Protein AF-0000000070113056 (afdb_homodimer)

Organism: Actinoplanes teichomyceticus (NCBI:txid1867)

Sequence (274 aa):
MTGFTTKIAVLLRDELLVWQRLNVTAFLVSGLATVEPETLGQTYVDGGDVEYLPMFRQPVLVFAGGKELMREAHTRGLARGVRMSIFTADLFATGHDAANRAAVRSVPTAELNLVGLAVYGPRNAVDKVVKGASMHGMTGFTTKIAVLLRDELLVWQRLNVTAFLVSGLATVEPETLGQTYVDGGDVEYLPMFRQPVLVFAGGKELMREAHTRGLARGVRMSIFTADLFATGHDAANRAAVRSVPTAELNLVGLAVYGPRNAVDKVVKGASMHG

pLDDT: mean 96.47, std 6.65, range [42.69, 98.94]

Solvent-accessible surface area (backbone atoms only — not comparable to full-atom values): 14135 Å² total; per-residue (Å²): 125,76,96,60,70,54,37,38,40,35,40,32,36,65,81,58,50,70,41,53,48,45,47,52,45,40,37,39,41,24,30,47,33,68,77,40,55,84,45,42,46,65,64,32,38,31,45,66,68,50,76,34,49,28,28,50,34,58,69,68,44,52,28,28,30,50,67,68,52,46,53,50,25,50,53,44,29,62,76,68,67,46,54,38,20,72,38,44,62,70,45,78,80,42,78,42,44,69,54,37,37,48,58,42,32,71,32,44,62,92,64,59,56,58,40,31,38,22,40,43,36,48,39,70,59,46,51,59,24,53,58,91,47,41,71,49,106,126,75,94,59,69,54,38,39,40,37,40,31,35,65,82,56,52,69,40,52,49,44,48,52,45,39,38,38,42,23,30,48,32,67,77,39,56,84,45,40,46,64,64,32,38,30,44,64,67,52,77,34,48,28,28,50,33,60,69,70,45,51,28,28,31,50,69,69,51,46,52,49,25,50,53,43,30,61,75,68,67,46,52,40,21,74,40,44,61,70,45,77,80,42,79,41,44,70,55,37,39,48,57,43,31,73,32,42,63,93,63,59,56,57,41,31,38,20,40,43,37,48,40,70,60,46,50,60,22,53,57,90,47,41,72,51,105

Foldseek 3Di:
DPPDQKAKEKEFEPPDDPVRVVVQVCVWCVCVCVVVVLQWDDWDADPVRDTHDIDGPDDYFYWYDHQVLQLQLLVLCVVVVWDKDFDAPCVVVDDDPVVRVVVVVVADPNGGRTRMMMTMDGPVSNCVSNPPTGGDD/DPPDQKAKEKEFEPPDDPVRVVVQVCVFCVCVCVVVVLQWDDWDADPVGDTHDIDGPDDYFYWYDHQVLQLQLLVLCVVVVWDKDFDAPCVVVDDDPVVRVVVVVVADPNGGRTRMMMTMDGPVSNCVSNPPTGGDD

Secondary structure (DSSP, 8-state):
--S-SEEEEEEEETT--HHHHHHHHHHHHTTHHHH-GGGB-PPEE-TT--EE---BSSPEEEEEE-HHHHHHHHHHHHHHT-EEEEEEGGGGG--SHHHHHHHHHTS-GGG--EEEEEEEEEHHHHHHHTTTPEE--/--S-SEEEEEEEETT--HHHHHHHHHHHHTTHHHH-GGGB-PPEE-TT--EE---BSS-EEEEEE-HHHHHHHHHHHHHHT-EEEEEEGGGGG--SHHHHHHHHHTS-GGG--EEEEEEEEEHHHHHHHTTTPEE--

InterPro domains:
  IPR018988 Protein of unknown function DUF2000 [PF09391] (6-136)
  IPR023476 Peptidyl-tRNA hydrolase II domain superfamily [G3DSA:3.40.1490.10] (3-137)
  IPR023476 Peptidyl-tRNA hydrolase II domain superfamily [SSF102462] (4-136)

Structure (mmCIF, N/CA/C/O backbone):
data_AF-0000000070113056-model_v1
#
loop_
_entity.id
_entity.type
_entity.pdbx_description
1 polymer 'DUF2000 family protein'
#
loop_
_atom_site.group_PDB
_atom_site.id
_atom_site.type_symbol
_atom_site.label_atom_id
_atom_site.label_alt_id
_atom_site.label_comp_id
_atom_site.label_asym_id
_atom_site.label_entity_id
_atom_site.label_seq_id
_atom_site.pdbx_PDB_ins_code
_atom_site.Cartn_x
_atom_site.Cartn_y
_atom_site.Cartn_z
_atom_site.occupancy
_atom_site.B_iso_or_equiv
_atom_site.auth_seq_id
_atom_site.auth_comp_id
_atom_site.auth_asym_id
_atom_site.auth_atom_id
_atom_site.pdbx_PDB_model_num
ATOM 1 N N . MET A 1 1 ? 6.57 -8.195 21.375 1 42.69 1 MET A N 1
ATOM 2 C CA . MET A 1 1 ? 5.609 -9.078 20.719 1 42.69 1 MET A CA 1
ATOM 3 C C . MET A 1 1 ? 4.406 -8.297 20.219 1 42.69 1 MET A C 1
ATOM 5 O O . MET A 1 1 ? 3.867 -7.445 20.922 1 42.69 1 MET A O 1
ATOM 9 N N . THR A 1 2 ? 4.164 -8.188 19 1 62.53 2 THR A N 1
ATOM 10 C CA . THR A 1 2 ? 2.975 -7.422 18.641 1 62.53 2 THR A CA 1
ATOM 11 C C . THR A 1 2 ? 1.726 -8.031 19.266 1 62.53 2 THR A C 1
ATOM 13 O O . THR A 1 2 ? 1.727 -9.203 19.656 1 62.53 2 THR A O 1
ATOM 16 N N . GLY A 1 3 ? 0.987 -7.285 19.953 1 81.31 3 GLY A N 1
ATOM 17 C CA . GLY A 1 3 ? -0.264 -7.699 20.562 1 81.31 3 GLY A CA 1
ATOM 18 C C . GLY A 1 3 ? -1.204 -8.391 19.594 1 81.31 3 GLY A C 1
ATOM 19 O O . GLY A 1 3 ? -2.301 -8.805 19.969 1 81.31 3 GLY A O 1
ATOM 20 N N . PHE A 1 4 ? -0.712 -8.703 18.266 1 90.81 4 PHE A N 1
ATOM 21 C CA . PHE A 1 4 ? -1.63 -9.273 17.281 1 90.81 4 PHE A CA 1
ATOM 22 C C . PHE A 1 4 ? -1.37 -10.766 17.094 1 90.81 4 PHE A C 1
ATOM 24 O O . PHE A 1 4 ? -0.22 -11.203 17.125 1 90.81 4 PHE A O 1
ATOM 31 N N . THR A 1 5 ? -2.393 -11.547 16.781 1 95.75 5 THR A N 1
ATOM 32 C CA . THR A 1 5 ? -2.289 -12.969 16.469 1 95.75 5 THR A CA 1
ATOM 33 C C . THR A 1 5 ? -2.23 -13.188 14.969 1 95.75 5 THR A C 1
ATOM 35 O O . THR A 1 5 ? -2.061 -14.32 14.508 1 95.75 5 THR A O 1
ATOM 38 N N . THR A 1 6 ? -2.416 -12.148 14.219 1 96.88 6 THR A N 1
ATOM 39 C CA . THR A 1 6 ? -2.334 -12.172 12.758 1 96.88 6 THR A CA 1
ATOM 40 C C . THR A 1 6 ? -1.155 -11.328 12.273 1 96.88 6 THR A C 1
ATOM 42 O O . THR A 1 6 ? -0.535 -10.609 13.055 1 96.88 6 THR A O 1
ATOM 45 N N . LYS A 1 7 ? -0.867 -11.578 11.016 1 97.06 7 LYS A N 1
ATOM 46 C CA . LYS A 1 7 ? 0.286 -10.914 10.414 1 97.06 7 LYS A CA 1
ATOM 47 C C . LYS A 1 7 ? 0.011 -10.539 8.961 1 97.06 7 LYS A C 1
ATOM 49 O O . LYS A 1 7 ? -0.648 -11.289 8.234 1 97.06 7 LYS A O 1
ATOM 54 N N . ILE A 1 8 ? 0.477 -9.336 8.602 1 98.25 8 ILE A N 1
ATOM 55 C CA . ILE A 1 8 ? 0.534 -8.922 7.203 1 98.25 8 ILE A CA 1
ATOM 56 C C . ILE A 1 8 ? 1.979 -8.969 6.711 1 98.25 8 ILE A C 1
ATOM 58 O O . ILE A 1 8 ? 2.859 -8.32 7.285 1 98.25 8 ILE A O 1
ATOM 62 N N . ALA A 1 9 ? 2.236 -9.695 5.629 1 98.75 9 ALA A N 1
ATOM 63 C CA . ALA A 1 9 ? 3.568 -9.766 5.035 1 98.75 9 ALA A CA 1
ATOM 64 C C . ALA A 1 9 ? 3.518 -9.484 3.537 1 98.75 9 ALA A C 1
ATOM 66 O O . ALA A 1 9 ? 2.605 -9.938 2.844 1 98.75 9 ALA A O 1
ATOM 67 N N . VAL A 1 10 ? 4.414 -8.734 3.092 1 98.88 10 VAL A N 1
ATOM 68 C CA . VAL A 1 10 ? 4.664 -8.461 1.679 1 98.88 10 VAL A CA 1
ATOM 69 C C . VAL A 1 10 ? 6.016 -9.047 1.271 1 98.88 10 VAL A C 1
ATOM 71 O O . VAL A 1 10 ? 7.023 -8.828 1.948 1 98.88 10 VAL A O 1
ATOM 74 N N . LEU A 1 11 ? 6.039 -9.812 0.257 1 98.88 11 LEU A N 1
ATOM 75 C CA . LEU A 1 11 ? 7.258 -10.391 -0.301 1 98.88 11 LEU A CA 1
ATOM 76 C C . LEU A 1 11 ? 7.512 -9.867 -1.711 1 98.88 11 LEU A C 1
ATOM 78 O O . LEU A 1 11 ? 6.664 -10.016 -2.594 1 98.88 11 LEU A O 1
ATOM 82 N N . LEU A 1 12 ? 8.695 -9.281 -1.907 1 98.88 12 LEU A N 1
ATOM 83 C CA . LEU A 1 12 ? 9.078 -8.68 -3.184 1 98.88 12 LEU A CA 1
ATOM 84 C C . LEU A 1 12 ? 10.289 -9.391 -3.773 1 98.88 12 LEU A C 1
ATOM 86 O O . LEU A 1 12 ? 11.219 -9.75 -3.049 1 98.88 12 LEU A O 1
ATOM 90 N N . ARG A 1 13 ? 10.258 -9.523 -5.066 1 98.5 13 ARG A N 1
ATOM 91 C CA . ARG A 1 13 ? 11.422 -10.055 -5.766 1 98.5 13 ARG A CA 1
ATOM 92 C C . ARG A 1 13 ? 12.633 -9.148 -5.578 1 98.5 13 ARG A C 1
ATOM 94 O O . ARG A 1 13 ? 12.508 -7.922 -5.641 1 98.5 13 ARG A O 1
ATOM 101 N N . ASP A 1 14 ? 13.766 -9.695 -5.398 1 97.06 14 ASP A N 1
ATOM 102 C CA . ASP A 1 14 ? 14.922 -8.922 -4.969 1 97.06 14 ASP A CA 1
ATOM 103 C C . ASP A 1 14 ? 15.523 -8.141 -6.133 1 97.06 14 ASP A C 1
ATOM 105 O O . ASP A 1 14 ? 16.344 -7.234 -5.926 1 97.06 14 ASP A O 1
ATOM 109 N N . GLU A 1 15 ? 15.055 -8.367 -7.316 1 96.5 15 GLU A N 1
ATOM 110 C CA . GLU A 1 15 ? 15.656 -7.703 -8.469 1 96.5 15 GLU A CA 1
ATOM 111 C C . GLU A 1 15 ? 14.875 -6.449 -8.852 1 96.5 15 GLU A C 1
ATOM 113 O O . GLU A 1 15 ? 15.281 -5.703 -9.742 1 96.5 15 GLU A O 1
ATOM 118 N N . LEU A 1 16 ? 13.812 -6.234 -8.219 1 97.5 16 LEU A N 1
ATOM 119 C CA . LEU A 1 16 ? 12.969 -5.09 -8.57 1 97.5 16 LEU A CA 1
ATOM 120 C C . LEU A 1 16 ? 13.695 -3.779 -8.281 1 97.5 16 LEU A C 1
ATOM 122 O O . LEU A 1 16 ? 14.391 -3.656 -7.27 1 97.5 16 LEU A O 1
ATOM 126 N N . LEU A 1 17 ? 13.531 -2.816 -9.172 1 96.69 17 LEU A N 1
ATOM 127 C CA . LEU A 1 17 ? 13.961 -1.447 -8.914 1 96.69 17 LEU A CA 1
ATOM 128 C C . LEU A 1 17 ? 13.133 -0.824 -7.789 1 96.69 17 LEU A C 1
ATOM 130 O O . LEU A 1 17 ? 12.031 -1.289 -7.488 1 96.69 17 LEU A O 1
ATOM 134 N N . VAL A 1 18 ? 13.633 0.204 -7.145 1 96.19 18 VAL A N 1
ATOM 135 C CA . VAL A 1 18 ? 12.984 0.832 -5.996 1 96.19 18 VAL A CA 1
ATOM 136 C C . VAL A 1 18 ? 11.578 1.287 -6.383 1 96.19 18 VAL A C 1
ATOM 138 O O . VAL A 1 18 ? 10.617 1.037 -5.652 1 96.19 18 VAL A O 1
ATOM 141 N N . TRP A 1 19 ? 11.422 1.956 -7.539 1 96.44 19 TRP A N 1
ATOM 142 C CA . TRP A 1 19 ? 10.102 2.43 -7.953 1 96.44 19 TRP A CA 1
ATOM 143 C C . TRP A 1 19 ? 9.148 1.262 -8.164 1 96.44 19 TRP A C 1
ATOM 145 O O . TRP A 1 19 ? 7.953 1.363 -7.867 1 96.44 19 TRP A O 1
ATOM 155 N N . GLN A 1 20 ? 9.602 0.185 -8.703 1 97.44 20 GLN A N 1
ATOM 156 C CA . GLN A 1 20 ? 8.781 -1.006 -8.891 1 97.44 20 GLN A CA 1
ATOM 157 C C . GLN A 1 20 ? 8.32 -1.577 -7.559 1 97.44 20 GLN A C 1
ATOM 159 O O . GLN A 1 20 ? 7.16 -1.98 -7.414 1 97.44 20 GLN A O 1
ATOM 164 N N . ARG A 1 21 ? 9.242 -1.632 -6.582 1 98.31 21 ARG A N 1
ATOM 165 C CA . ARG A 1 21 ? 8.906 -2.127 -5.25 1 98.31 21 ARG A CA 1
ATOM 166 C C . ARG A 1 21 ? 7.777 -1.311 -4.633 1 98.31 21 ARG A C 1
ATOM 168 O O . ARG A 1 21 ? 6.848 -1.872 -4.047 1 98.31 21 ARG A O 1
ATOM 175 N N . LEU A 1 22 ? 7.883 -0.029 -4.777 1 98.44 22 LEU A N 1
ATOM 176 C CA . LEU A 1 22 ? 6.859 0.855 -4.23 1 98.44 22 LEU A CA 1
ATOM 177 C C . LEU A 1 22 ? 5.516 0.615 -4.91 1 98.44 22 LEU A C 1
ATOM 179 O O . LEU A 1 22 ? 4.492 0.481 -4.238 1 98.44 22 LEU A O 1
ATOM 183 N N . ASN A 1 23 ? 5.508 0.546 -6.188 1 97.69 23 ASN A N 1
ATOM 184 C CA . ASN A 1 23 ? 4.297 0.279 -6.957 1 97.69 23 ASN A CA 1
ATOM 185 C C . ASN A 1 23 ? 3.68 -1.065 -6.582 1 97.69 23 ASN A C 1
ATOM 187 O O . ASN A 1 23 ? 2.498 -1.136 -6.238 1 97.69 23 ASN A O 1
ATOM 191 N N . VAL A 1 24 ? 4.48 -2.078 -6.641 1 98.56 24 VAL A N 1
ATOM 192 C CA . VAL A 1 24 ? 4.012 -3.43 -6.348 1 98.56 24 VAL A CA 1
ATOM 193 C C . VAL A 1 24 ? 3.461 -3.488 -4.922 1 98.56 24 VAL A C 1
ATOM 195 O O . VAL A 1 24 ? 2.41 -4.086 -4.684 1 98.56 24 VAL A O 1
ATOM 198 N N . THR A 1 25 ? 4.129 -2.881 -3.963 1 98.81 25 THR A N 1
ATOM 199 C CA . THR A 1 25 ? 3.66 -2.84 -2.58 1 98.81 25 THR A CA 1
ATOM 200 C C . THR A 1 25 ? 2.277 -2.201 -2.496 1 98.81 25 THR A C 1
ATOM 202 O O . THR A 1 25 ? 1.37 -2.756 -1.871 1 98.81 25 THR A O 1
ATOM 205 N N . ALA A 1 26 ? 2.105 -1.086 -3.152 1 98.81 26 ALA A N 1
ATOM 206 C CA . ALA A 1 26 ? 0.823 -0.386 -3.125 1 98.81 26 ALA A CA 1
ATOM 207 C C . ALA A 1 26 ? -0.3 -1.277 -3.646 1 98.81 26 ALA A C 1
ATOM 209 O O . ALA A 1 26 ? -1.361 -1.376 -3.025 1 98.81 26 ALA A O 1
ATOM 210 N N . PHE A 1 27 ? -0.087 -1.909 -4.746 1 98.75 27 PHE A N 1
ATOM 211 C CA . PHE A 1 27 ? -1.104 -2.766 -5.344 1 98.75 27 PHE A CA 1
ATOM 212 C C . PHE A 1 27 ? -1.39 -3.969 -4.453 1 98.75 27 PHE A C 1
ATOM 214 O O . PHE A 1 27 ? -2.551 -4.301 -4.203 1 98.75 27 PHE A O 1
ATOM 221 N N . LEU A 1 28 ? -0.369 -4.582 -3.939 1 98.94 28 LEU A N 1
ATOM 222 C CA . LEU A 1 28 ? -0.518 -5.824 -3.189 1 98.94 28 LEU A CA 1
ATOM 223 C C . LEU A 1 28 ? -1.394 -5.613 -1.959 1 98.94 28 LEU A C 1
ATOM 225 O O . LEU A 1 28 ? -2.184 -6.488 -1.597 1 98.94 28 LEU A O 1
ATOM 229 N N . VAL A 1 29 ? -1.32 -4.461 -1.337 1 98.88 29 VAL A N 1
ATOM 230 C CA . VAL A 1 29 ? -2.012 -4.32 -0.06 1 98.88 29 VAL A CA 1
ATOM 231 C C . VAL A 1 29 ? -3.354 -3.623 -0.272 1 98.88 29 VAL A C 1
ATOM 233 O O . VAL A 1 29 ? -4.152 -3.506 0.658 1 98.88 29 VAL A O 1
ATOM 236 N N . SER A 1 30 ? -3.678 -3.223 -1.449 1 98.81 30 SER A N 1
ATOM 237 C CA . SER A 1 30 ? -4.758 -2.279 -1.721 1 98.81 30 SER A CA 1
ATOM 238 C C . SER A 1 30 ? -6.117 -2.891 -1.41 1 98.81 30 SER A C 1
ATOM 240 O O . SER A 1 30 ? -7.055 -2.18 -1.043 1 98.81 30 SER A O 1
ATOM 242 N N . GLY A 1 31 ? -6.23 -4.156 -1.551 1 98.44 31 GLY A N 1
ATOM 243 C CA . GLY A 1 31 ? -7.535 -4.773 -1.376 1 98.44 31 GLY A CA 1
ATOM 244 C C . GLY A 1 31 ? -7.699 -5.453 -0.03 1 98.44 31 GLY A C 1
ATOM 245 O O . GLY A 1 31 ? -8.797 -5.902 0.316 1 98.44 31 GLY A O 1
ATOM 246 N N . LEU A 1 32 ? -6.652 -5.527 0.772 1 98.62 32 LEU A N 1
ATOM 247 C CA . LEU A 1 32 ? -6.625 -6.355 1.974 1 98.62 32 LEU A CA 1
ATOM 248 C C . LEU A 1 32 ? -7.703 -5.914 2.959 1 98.62 32 LEU A C 1
ATOM 250 O O . LEU A 1 32 ? -8.469 -6.742 3.457 1 98.62 32 LEU A O 1
ATOM 254 N N . ALA A 1 33 ? -7.867 -4.648 3.193 1 98.31 33 ALA A N 1
ATOM 255 C CA . ALA A 1 33 ? -8.773 -4.145 4.223 1 98.31 33 ALA A CA 1
ATOM 256 C C . ALA A 1 33 ? -10.227 -4.293 3.793 1 98.31 33 ALA A C 1
ATOM 258 O O . ALA A 1 33 ? -11.141 -4.258 4.629 1 98.31 33 ALA A O 1
ATOM 259 N N . THR A 1 34 ? -10.461 -4.387 2.455 1 97.81 34 THR A N 1
ATOM 260 C CA . THR A 1 34 ? -11.82 -4.594 1.977 1 97.81 34 THR A CA 1
ATOM 261 C C . THR A 1 34 ? -12.273 -6.027 2.238 1 97.81 34 THR A C 1
ATOM 263 O O . THR A 1 34 ? -13.461 -6.273 2.471 1 97.81 34 THR A O 1
ATOM 266 N N . VAL A 1 35 ? -11.359 -6.93 2.273 1 96.5 35 VAL A N 1
ATOM 267 C CA . VAL A 1 35 ? -11.664 -8.344 2.439 1 96.5 35 VAL A CA 1
ATOM 268 C C . VAL A 1 35 ? -11.508 -8.742 3.906 1 96.5 35 VAL A C 1
ATOM 270 O O . VAL A 1 35 ? -12.227 -9.609 4.402 1 96.5 35 VAL A O 1
ATOM 273 N N . GLU A 1 36 ? -10.555 -8.109 4.57 1 97.25 36 GLU A N 1
ATOM 274 C CA . GLU A 1 36 ? -10.266 -8.312 5.984 1 97.25 36 GLU A CA 1
ATOM 275 C C . GLU A 1 36 ? -10.383 -7.012 6.77 1 97.25 36 GLU A C 1
ATOM 277 O O . GLU A 1 36 ? -9.375 -6.441 7.195 1 97.25 36 GLU A O 1
ATOM 282 N N . PRO A 1 37 ? -11.617 -6.648 7.066 1 97.06 37 PRO A N 1
ATOM 283 C CA . PRO A 1 37 ? -11.844 -5.328 7.664 1 97.06 37 PRO A CA 1
ATOM 284 C C . PRO A 1 37 ? -11.125 -5.16 9 1 97.06 37 PRO A C 1
ATOM 286 O O . PRO A 1 37 ? -10.828 -4.031 9.406 1 97.06 37 PRO A O 1
ATOM 289 N N . GLU A 1 38 ? -10.828 -6.262 9.633 1 96.25 38 GLU A N 1
ATOM 290 C CA . GLU A 1 38 ? -10.18 -6.188 10.945 1 96.25 38 GLU A CA 1
ATOM 291 C C . GLU A 1 38 ? -8.75 -5.668 10.82 1 96.25 38 GLU A C 1
ATOM 293 O O . GLU A 1 38 ? -8.133 -5.316 11.828 1 96.25 38 GLU A O 1
ATOM 298 N N . THR A 1 39 ? -8.227 -5.613 9.648 1 97.69 39 THR A N 1
ATOM 299 C CA . THR A 1 39 ? -6.859 -5.141 9.461 1 97.69 39 THR A CA 1
ATOM 300 C C . THR A 1 39 ? -6.797 -3.617 9.523 1 97.69 39 THR A C 1
ATOM 302 O O . THR A 1 39 ? -5.719 -3.037 9.641 1 97.69 39 THR A O 1
ATOM 305 N N . LEU A 1 40 ? -7.902 -2.973 9.398 1 98.06 40 LEU A N 1
ATOM 306 C CA . LEU A 1 40 ? -7.949 -1.516 9.328 1 98.06 40 LEU A CA 1
ATOM 307 C C . LEU A 1 40 ? -8.273 -0.917 10.695 1 98.06 40 LEU A C 1
ATOM 309 O O . LEU A 1 40 ? -9.117 -1.448 11.43 1 98.06 40 LEU A O 1
ATOM 313 N N . GLY A 1 41 ? -7.621 0.195 10.984 1 97.56 41 GLY A N 1
ATOM 314 C CA . GLY A 1 41 ? -7.898 0.92 12.219 1 97.56 41 GLY A CA 1
ATOM 315 C C . GLY A 1 41 ? -8.961 1.988 12.055 1 97.56 41 GLY A C 1
ATOM 316 O O . GLY A 1 41 ? -9.852 1.86 11.211 1 97.56 41 GLY A O 1
ATOM 317 N N . GLN A 1 42 ? -8.961 2.93 13.016 1 97.69 42 GLN A N 1
ATOM 318 C CA . GLN A 1 42 ? -9.859 4.082 12.984 1 97.69 42 GLN A CA 1
ATOM 319 C C . GLN A 1 42 ? -9.234 5.242 12.211 1 97.69 42 GLN A C 1
ATOM 321 O O . GLN A 1 42 ? -8.047 5.207 11.883 1 97.69 42 GLN A O 1
ATOM 326 N N . THR A 1 43 ? -10 6.211 11.922 1 98.44 43 THR A N 1
ATOM 327 C CA . THR A 1 43 ? -9.508 7.41 11.25 1 98.44 43 THR A CA 1
ATOM 328 C C . THR A 1 43 ? -8.484 8.141 12.117 1 98.44 43 THR A C 1
ATOM 330 O O . THR A 1 43 ? -8.492 8.008 13.344 1 98.44 43 THR A O 1
ATOM 333 N N . TYR A 1 44 ? -7.598 8.852 11.445 1 98.69 44 TYR A N 1
ATOM 334 C CA . TYR A 1 44 ? -6.656 9.727 12.133 1 98.69 44 TYR A CA 1
ATOM 335 C C . TYR A 1 44 ? -7.23 11.133 12.266 1 98.69 44 TYR A C 1
ATOM 337 O O . TYR A 1 44 ? -7.906 11.625 11.359 1 98.69 44 TYR A O 1
ATOM 345 N N . VAL A 1 45 ? -7.023 11.75 13.383 1 98.88 45 VAL A N 1
ATOM 346 C CA . VAL A 1 45 ? -7.367 13.141 13.633 1 98.88 45 VAL A CA 1
ATOM 347 C C . VAL A 1 45 ? -6.172 13.867 14.25 1 98.88 45 VAL A C 1
ATOM 349 O O . VAL A 1 45 ? -5.578 13.391 15.219 1 98.88 45 VAL A O 1
ATOM 352 N N . ASP A 1 46 ? -5.844 15.016 13.578 1 98.88 46 ASP A N 1
ATOM 353 C CA . ASP A 1 46 ? -4.684 15.711 14.117 1 98.88 46 ASP A CA 1
ATOM 354 C C . ASP A 1 46 ? -5.098 16.734 15.172 1 98.88 46 ASP A C 1
ATOM 356 O O . ASP A 1 46 ? -6.273 16.812 15.539 1 98.88 46 ASP A O 1
ATOM 360 N N . GLY A 1 47 ? -4.094 17.391 15.7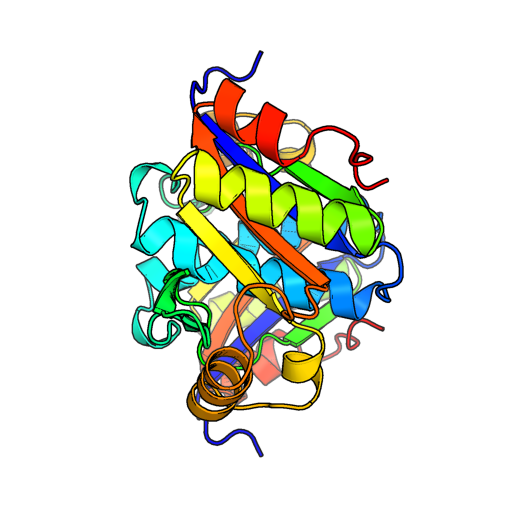11 1 98.75 47 GLY A N 1
ATOM 361 C CA . GLY A 1 47 ? -4.332 18.328 16.797 1 98.75 47 GLY A CA 1
ATOM 362 C C . GLY A 1 47 ? -5.211 19.5 16.391 1 98.75 47 GLY A C 1
ATOM 363 O O . GLY A 1 47 ? -5.762 20.188 17.266 1 98.75 47 GLY A O 1
ATOM 364 N N . GLY A 1 48 ? -5.328 19.828 15.18 1 98.69 48 GLY A N 1
ATOM 365 C CA . GLY A 1 48 ? -6.207 20.859 14.664 1 98.69 48 GLY A CA 1
ATOM 366 C C . GLY A 1 48 ? -7.57 20.344 14.242 1 98.69 48 GLY A C 1
ATOM 367 O O . GLY A 1 48 ? -8.328 21.031 13.57 1 98.69 48 GLY A O 1
ATOM 368 N N . ASP A 1 49 ? -7.863 19.031 14.492 1 98.69 49 ASP A N 1
ATOM 369 C CA . ASP A 1 49 ? -9.148 18.359 14.273 1 98.69 49 ASP A CA 1
ATOM 370 C C . ASP A 1 49 ? -9.367 18.078 12.789 1 98.69 49 ASP A C 1
ATOM 372 O O . ASP A 1 49 ? -10.508 18 12.328 1 98.69 49 ASP A O 1
ATOM 376 N N . VAL A 1 50 ? -8.375 18.078 12.031 1 98.75 50 VAL A N 1
ATOM 377 C CA . VAL A 1 50 ? -8.469 17.609 10.656 1 98.75 50 VAL A CA 1
ATOM 378 C C . VAL A 1 50 ? -8.492 16.078 10.641 1 98.75 50 VAL A C 1
ATOM 380 O O . VAL A 1 50 ? -7.664 15.43 11.289 1 98.75 50 VAL A O 1
ATOM 383 N N . GLU A 1 51 ? -9.461 15.531 9.938 1 98.69 51 GLU A N 1
ATOM 384 C CA . GLU A 1 51 ? -9.617 14.086 9.867 1 98.69 51 GLU A CA 1
ATOM 385 C C . GLU A 1 51 ? -8.953 13.523 8.609 1 98.69 51 GLU A C 1
ATOM 387 O O . GLU A 1 51 ? -9.062 14.109 7.527 1 98.69 51 GLU A O 1
ATOM 392 N N . TYR A 1 52 ? -8.297 12.398 8.703 1 98.75 52 TYR A N 1
ATOM 393 C CA . TYR A 1 52 ? -7.633 11.672 7.625 1 98.75 52 TYR A CA 1
ATOM 394 C C . TYR A 1 52 ? -8.133 10.234 7.547 1 98.75 52 TYR A C 1
ATOM 396 O O . TYR A 1 52 ? -8.867 9.781 8.43 1 98.75 52 TYR A O 1
ATOM 404 N N . LEU A 1 53 ? -7.758 9.578 6.555 1 98.62 53 LEU A N 1
ATOM 405 C CA . LEU A 1 53 ? -8.18 8.203 6.316 1 98.62 53 LEU A CA 1
ATOM 406 C C . LEU A 1 53 ? -7.582 7.266 7.359 1 98.62 53 LEU A C 1
ATOM 408 O O . LEU A 1 53 ? -6.516 7.543 7.914 1 98.62 53 LEU A O 1
ATOM 412 N N . PRO A 1 54 ? -8.297 6.137 7.613 1 98.44 54 PRO A N 1
ATOM 413 C CA . PRO A 1 54 ? -7.68 5.109 8.453 1 98.44 54 PRO A CA 1
ATOM 414 C C . PRO A 1 54 ? -6.559 4.355 7.742 1 98.44 54 PRO A C 1
ATOM 416 O O . PRO A 1 54 ? -6.465 4.398 6.516 1 98.44 54 PRO A O 1
ATOM 419 N N . MET A 1 55 ? -5.715 3.74 8.5 1 98.56 55 MET A N 1
ATOM 420 C CA . MET A 1 55 ? -4.648 2.891 7.977 1 98.56 55 MET A CA 1
ATOM 421 C C . MET A 1 55 ? -4.605 1.557 8.719 1 98.56 55 MET A C 1
ATOM 423 O O . MET A 1 55 ? -5.375 1.337 9.656 1 98.56 55 MET A O 1
ATOM 427 N N . PHE A 1 56 ? -3.775 0.645 8.219 1 98.44 56 PHE A N 1
ATOM 428 C CA . PHE A 1 56 ? -3.617 -0.643 8.883 1 98.44 56 PHE A CA 1
ATOM 429 C C . PHE A 1 56 ? -3.4 -0.455 10.383 1 98.44 56 PHE A C 1
ATOM 431 O O . PHE A 1 56 ? -2.658 0.436 10.797 1 98.44 56 PHE A O 1
ATOM 438 N N . ARG A 1 57 ? -4.023 -1.337 11.125 1 97.19 57 ARG A N 1
ATOM 439 C CA . ARG A 1 57 ? -3.916 -1.222 12.57 1 97.19 57 ARG A CA 1
ATOM 440 C C . ARG A 1 57 ? -2.762 -2.064 13.109 1 97.19 57 ARG A C 1
ATOM 442 O O . ARG A 1 57 ? -2.471 -2.041 14.305 1 97.19 57 ARG A O 1
ATOM 449 N N . GLN A 1 58 ? -2.256 -2.93 12.273 1 96.31 58 GLN A N 1
ATOM 450 C CA . GLN A 1 58 ? -1.131 -3.779 12.648 1 96.31 58 GLN A CA 1
ATOM 451 C C . GLN A 1 58 ? 0.038 -3.6 11.688 1 96.31 58 GLN A C 1
ATOM 453 O O . GLN A 1 58 ? -0.138 -3.09 10.578 1 96.31 58 GLN A O 1
ATOM 458 N N . PRO A 1 59 ? 1.28 -4.043 12.07 1 96.06 59 PRO A N 1
ATOM 459 C CA . PRO A 1 59 ? 2.469 -3.852 11.242 1 96.06 59 PRO A CA 1
ATOM 460 C C . PRO A 1 59 ? 2.379 -4.594 9.906 1 96.06 59 PRO A C 1
ATOM 462 O O . PRO A 1 59 ? 1.731 -5.637 9.82 1 96.06 59 PRO A O 1
ATOM 465 N N . VAL A 1 60 ? 2.947 -4.004 8.914 1 97.12 60 VAL A N 1
ATOM 466 C CA . VAL A 1 60 ? 3.225 -4.656 7.641 1 97.12 60 VAL A CA 1
ATOM 467 C C . VAL A 1 60 ? 4.707 -5.008 7.551 1 97.12 60 VAL A C 1
ATOM 469 O O . VAL A 1 60 ? 5.566 -4.121 7.602 1 97.12 60 VAL A O 1
ATOM 472 N N . LEU A 1 61 ? 4.992 -6.246 7.441 1 97.25 61 LEU A N 1
ATOM 473 C CA . LEU A 1 61 ? 6.375 -6.672 7.273 1 97.25 61 LEU A CA 1
ATOM 474 C C . LEU A 1 61 ? 6.707 -6.891 5.801 1 97.25 61 LEU A C 1
ATOM 476 O O . LEU A 1 61 ? 5.992 -7.613 5.102 1 97.25 61 LEU A O 1
ATOM 480 N N . VAL A 1 62 ? 7.762 -6.242 5.348 1 98.56 62 VAL A N 1
ATOM 481 C CA . VAL A 1 62 ? 8.164 -6.352 3.949 1 98.56 62 VAL A CA 1
ATOM 482 C C . VAL A 1 62 ? 9.445 -7.172 3.84 1 98.56 62 VAL A C 1
ATOM 484 O O . VAL A 1 62 ? 10.438 -6.867 4.5 1 98.56 62 VAL A O 1
ATOM 487 N N . PHE A 1 63 ? 9.398 -8.188 3.002 1 98.62 63 PHE A N 1
ATOM 488 C CA . PHE A 1 63 ? 10.508 -9.109 2.777 1 98.62 63 PHE A CA 1
ATOM 489 C C . PHE A 1 63 ? 10.953 -9.07 1.32 1 98.62 63 PHE A C 1
ATOM 491 O O . PHE A 1 63 ? 10.25 -8.539 0.461 1 98.62 63 PHE A O 1
ATOM 498 N N . ALA A 1 64 ? 12.133 -9.625 1.115 1 98.5 64 ALA A N 1
ATOM 499 C CA . ALA A 1 64 ? 12.664 -9.828 -0.229 1 98.5 64 ALA A CA 1
ATOM 500 C C . ALA A 1 64 ? 13.125 -11.266 -0.431 1 98.5 64 ALA A C 1
ATOM 502 O O . ALA A 1 64 ? 13.586 -11.914 0.512 1 98.5 64 ALA A O 1
ATOM 503 N N . GLY A 1 65 ? 12.938 -11.734 -1.6 1 98.06 65 GLY A N 1
ATOM 504 C CA . GLY A 1 65 ? 13.406 -13.055 -1.977 1 98.06 65 GLY A CA 1
ATOM 505 C C . GLY A 1 65 ? 13.562 -13.227 -3.475 1 98.06 65 GLY A C 1
ATOM 506 O O . GLY A 1 65 ? 13.023 -12.438 -4.258 1 98.06 65 GLY A O 1
ATOM 507 N N . GLY A 1 66 ? 14.312 -14.258 -3.898 1 98.06 66 GLY A N 1
ATOM 508 C CA . GLY A 1 66 ? 14.523 -14.547 -5.309 1 98.06 66 GLY A CA 1
ATOM 509 C C . GLY A 1 66 ? 13.344 -15.258 -5.949 1 98.06 66 GLY A C 1
ATOM 510 O O . GLY A 1 66 ? 12.344 -15.539 -5.289 1 98.06 66 GLY A O 1
ATOM 511 N N . LYS A 1 67 ? 13.484 -15.508 -7.23 1 97.88 67 LYS A N 1
ATOM 512 C CA . LYS A 1 67 ? 12.43 -16.109 -8.039 1 97.88 67 LYS A CA 1
ATOM 513 C C . LYS A 1 67 ? 11.961 -17.438 -7.434 1 97.88 67 LYS A C 1
ATOM 515 O O . LYS A 1 67 ? 10.766 -17.688 -7.332 1 97.88 67 LYS A O 1
ATOM 520 N N . GLU A 1 68 ? 12.875 -18.297 -7.07 1 98.12 68 GLU A N 1
ATOM 521 C CA . GLU A 1 68 ? 12.523 -19.594 -6.516 1 98.12 68 GLU A CA 1
ATOM 522 C C . GLU A 1 68 ? 11.773 -19.453 -5.195 1 98.12 68 GLU A C 1
ATOM 524 O O . GLU A 1 68 ? 10.797 -20.156 -4.953 1 98.12 68 GLU A O 1
ATOM 529 N N . LEU A 1 69 ? 12.219 -18.547 -4.352 1 98.38 69 LEU A N 1
ATOM 530 C CA . LEU A 1 69 ? 11.547 -18.328 -3.078 1 98.38 69 LEU A CA 1
ATOM 531 C C . LEU A 1 69 ? 10.125 -17.797 -3.297 1 98.38 69 LEU A C 1
ATOM 533 O O . LEU A 1 69 ? 9.211 -18.156 -2.555 1 98.38 69 LEU A O 1
ATOM 537 N N . MET A 1 70 ? 9.961 -16.969 -4.289 1 98.38 70 MET A N 1
ATOM 538 C CA . MET A 1 70 ? 8.633 -16.469 -4.613 1 98.38 70 MET A CA 1
ATOM 539 C C . MET A 1 70 ? 7.676 -17.625 -4.918 1 98.38 70 MET A C 1
ATOM 541 O O . MET A 1 70 ? 6.543 -17.641 -4.438 1 98.38 70 MET A O 1
ATOM 545 N N . ARG A 1 71 ? 8.133 -18.516 -5.715 1 98.31 71 ARG A N 1
ATOM 546 C CA . ARG A 1 71 ? 7.32 -19.672 -6.078 1 98.31 71 ARG A CA 1
ATOM 547 C C . ARG A 1 71 ? 7 -20.516 -4.855 1 98.31 71 ARG A C 1
ATOM 549 O O . ARG A 1 71 ? 5.863 -20.953 -4.672 1 98.31 71 ARG A O 1
ATOM 556 N N . GLU A 1 72 ? 7.992 -20.766 -4.051 1 98.62 72 GLU A N 1
ATOM 557 C CA . GLU A 1 72 ? 7.801 -21.547 -2.838 1 98.62 72 GLU A CA 1
ATOM 558 C C . GLU A 1 72 ? 6.797 -20.891 -1.898 1 98.62 72 GLU A C 1
ATOM 560 O O . GLU A 1 72 ? 5.918 -21.562 -1.354 1 98.62 72 GLU A O 1
ATOM 565 N N . ALA A 1 73 ? 6.973 -19.609 -1.678 1 98.88 73 ALA A N 1
ATOM 566 C CA . ALA A 1 73 ? 6.059 -18.859 -0.819 1 98.88 73 ALA A CA 1
ATOM 567 C C . ALA A 1 73 ? 4.621 -18.969 -1.323 1 98.88 73 ALA A C 1
ATOM 569 O O . ALA A 1 73 ? 3.697 -19.188 -0.538 1 98.88 73 ALA A O 1
ATOM 570 N N . HIS A 1 74 ? 4.508 -18.797 -2.615 1 98.88 74 HIS A N 1
ATOM 571 C CA . HIS A 1 74 ? 3.195 -18.922 -3.242 1 98.88 74 HIS A CA 1
ATOM 572 C C . HIS A 1 74 ? 2.59 -20.297 -2.99 1 98.88 74 HIS A C 1
ATOM 574 O O . HIS A 1 74 ? 1.438 -20.391 -2.559 1 98.88 74 HIS A O 1
ATOM 580 N N . THR A 1 75 ? 3.33 -21.328 -3.227 1 98.62 75 THR A N 1
ATOM 581 C CA . THR A 1 75 ? 2.883 -22.703 -3.037 1 98.62 75 THR A CA 1
ATOM 582 C C . THR A 1 75 ? 2.498 -22.953 -1.582 1 98.62 75 THR A C 1
ATOM 584 O O . THR A 1 75 ? 1.46 -23.547 -1.302 1 98.62 75 THR A O 1
ATOM 587 N N . ARG A 1 76 ? 3.309 -22.484 -0.704 1 98.75 76 ARG A N 1
ATOM 588 C CA . ARG A 1 76 ? 3.027 -22.641 0.72 1 98.75 76 ARG A CA 1
ATOM 589 C C . ARG A 1 76 ? 1.74 -21.922 1.104 1 98.75 76 ARG A C 1
ATOM 591 O O . ARG A 1 76 ? 0.941 -22.438 1.887 1 98.75 76 ARG A O 1
ATOM 598 N N . GLY A 1 77 ? 1.55 -20.688 0.612 1 98.56 77 GLY A N 1
ATOM 599 C CA . GLY A 1 77 ? 0.325 -19.953 0.874 1 98.56 77 GLY A CA 1
ATOM 600 C C . GLY A 1 77 ? -0.921 -20.688 0.403 1 98.56 77 GLY A C 1
ATOM 601 O O . GLY A 1 77 ? -1.92 -20.75 1.124 1 98.56 77 GLY A O 1
ATOM 602 N N . LEU A 1 78 ? -0.833 -21.219 -0.776 1 98.38 78 LEU A N 1
ATOM 603 C CA . LEU A 1 78 ? -1.953 -21.969 -1.314 1 98.38 78 LEU A CA 1
ATOM 604 C C . LEU A 1 78 ? -2.254 -23.188 -0.442 1 98.38 78 LEU A C 1
ATOM 606 O O . LEU A 1 78 ? -3.414 -23.469 -0.13 1 98.38 78 LEU A O 1
ATOM 610 N N . ALA A 1 79 ? -1.225 -23.859 -0.04 1 98 79 ALA A N 1
ATOM 611 C CA . ALA A 1 79 ? -1.375 -25.078 0.752 1 98 79 ALA A CA 1
ATOM 612 C C . ALA A 1 79 ? -2.004 -24.781 2.109 1 98 79 ALA A C 1
ATOM 614 O O . ALA A 1 79 ? -2.711 -25.625 2.674 1 98 79 ALA A O 1
ATOM 615 N N . ARG A 1 80 ? -1.812 -23.609 2.627 1 97.12 80 ARG A N 1
ATOM 616 C CA . ARG A 1 80 ? -2.26 -23.234 3.969 1 97.12 80 ARG A CA 1
ATOM 617 C C . ARG A 1 80 ? -3.578 -22.469 3.916 1 97.12 80 ARG A C 1
ATOM 619 O O . ARG A 1 80 ? -4.145 -22.125 4.957 1 97.12 80 ARG A O 1
ATOM 626 N N . GLY A 1 81 ? -3.994 -22.062 2.777 1 96.06 81 GLY A N 1
ATOM 627 C CA . GLY A 1 81 ? -5.27 -21.391 2.609 1 96.06 81 GLY A CA 1
ATOM 628 C C . GLY A 1 81 ? -5.25 -19.953 3.121 1 96.06 81 GLY A C 1
ATOM 629 O O . GLY A 1 81 ? -6.27 -19.453 3.602 1 96.06 81 GLY A O 1
ATOM 630 N N . VAL A 1 82 ? -4.129 -19.312 3.111 1 96.38 82 VAL A N 1
ATOM 631 C CA . VAL A 1 82 ? -4.082 -17.906 3.537 1 96.38 82 VAL A CA 1
ATOM 632 C C . VAL A 1 82 ? -4.52 -17 2.389 1 96.38 82 VAL A C 1
ATOM 634 O O . VAL A 1 82 ? -4.328 -17.344 1.218 1 96.38 82 VAL A O 1
ATOM 637 N N . ARG A 1 83 ? -5.117 -15.906 2.691 1 94.31 83 ARG A N 1
ATOM 638 C CA . ARG A 1 83 ? -5.492 -14.906 1.694 1 94.31 83 ARG A CA 1
ATOM 639 C C . ARG A 1 83 ? -4.258 -14.242 1.096 1 94.31 83 ARG A C 1
ATOM 641 O O . ARG A 1 83 ? -3.311 -13.922 1.815 1 94.31 83 ARG A O 1
ATOM 648 N N . MET A 1 84 ? -4.355 -14.148 -0.266 1 98.5 84 MET A N 1
ATOM 649 C CA . MET A 1 84 ? -3.156 -13.641 -0.93 1 98.5 84 MET A CA 1
ATOM 650 C C . MET A 1 84 ? -3.525 -12.688 -2.062 1 98.5 84 MET A C 1
ATOM 652 O O . MET A 1 84 ? -4.527 -12.891 -2.75 1 98.5 84 MET A O 1
ATOM 656 N N . SER A 1 85 ? -2.736 -11.656 -2.25 1 98.88 85 SER A N 1
ATOM 657 C CA . SER A 1 85 ? -2.633 -10.93 -3.512 1 98.88 85 SER A CA 1
ATOM 658 C C . SER A 1 85 ? -1.311 -11.227 -4.211 1 98.88 85 SER A C 1
ATOM 660 O O . SER A 1 85 ? -0.306 -11.516 -3.559 1 98.88 85 SER A O 1
ATOM 662 N N . ILE A 1 86 ? -1.348 -11.156 -5.496 1 98.94 86 ILE A N 1
ATOM 663 C CA . ILE A 1 86 ? -0.139 -11.453 -6.254 1 98.94 86 ILE A CA 1
ATOM 664 C C . ILE A 1 86 ? 0.09 -10.375 -7.312 1 98.94 86 ILE A C 1
ATOM 666 O O . ILE A 1 86 ? -0.86 -9.742 -7.773 1 98.94 86 ILE A O 1
ATOM 670 N N . PHE A 1 87 ? 1.301 -10.18 -7.68 1 98.88 87 PHE A N 1
ATOM 671 C CA . PHE A 1 87 ? 1.758 -9.312 -8.758 1 98.88 87 PHE A CA 1
ATOM 672 C C . PHE A 1 87 ? 2.762 -10.039 -9.648 1 98.88 87 PHE A C 1
ATOM 674 O O . PHE A 1 87 ? 3.783 -10.531 -9.164 1 98.88 87 PHE A O 1
ATOM 681 N N . THR A 1 88 ? 2.432 -10.172 -10.922 1 98.69 88 THR A N 1
ATOM 682 C CA . THR A 1 88 ? 3.326 -10.836 -11.859 1 98.69 88 THR A CA 1
ATOM 683 C C . THR A 1 88 ? 4.09 -9.82 -12.703 1 98.69 88 THR A C 1
ATOM 685 O O . THR A 1 88 ? 3.646 -8.68 -12.859 1 98.69 88 THR A O 1
ATOM 688 N N . ALA A 1 89 ? 5.215 -10.242 -13.227 1 98.12 89 ALA A N 1
ATOM 689 C CA . ALA A 1 89 ? 6.07 -9.375 -14.039 1 98.12 89 ALA A CA 1
ATOM 690 C C . ALA A 1 89 ? 5.297 -8.797 -15.219 1 98.12 89 ALA A C 1
ATOM 692 O O . ALA A 1 89 ? 5.547 -7.664 -15.633 1 98.12 89 ALA A O 1
ATOM 693 N N . ASP A 1 90 ? 4.309 -9.523 -15.75 1 96.88 90 ASP A N 1
ATOM 694 C CA . ASP A 1 90 ? 3.529 -9.109 -16.906 1 96.88 90 ASP A CA 1
ATOM 695 C C . ASP A 1 90 ? 2.727 -7.848 -16.609 1 96.88 90 ASP A C 1
ATOM 697 O O . ASP A 1 90 ? 2.359 -7.109 -17.531 1 96.88 90 ASP A O 1
ATOM 701 N N . LEU A 1 91 ? 2.473 -7.578 -15.375 1 97.56 91 LEU A N 1
ATOM 702 C CA . LEU A 1 91 ? 1.585 -6.48 -15.016 1 97.56 91 LEU A CA 1
ATOM 703 C C . LEU A 1 91 ? 2.266 -5.133 -15.234 1 97.56 91 LEU A C 1
ATOM 705 O O . LEU A 1 91 ? 1.593 -4.109 -15.375 1 97.56 91 LEU A O 1
ATOM 709 N N . PHE A 1 92 ? 3.582 -5.148 -15.305 1 95.69 92 PHE A N 1
ATOM 710 C CA . PHE A 1 92 ? 4.289 -3.906 -15.586 1 95.69 92 PHE A CA 1
ATOM 711 C C . PHE A 1 92 ? 4.012 -3.439 -17.016 1 95.69 92 PHE A C 1
ATOM 713 O O . PHE A 1 92 ? 4.203 -2.266 -17.328 1 95.69 92 PHE A O 1
ATOM 720 N N . ALA A 1 93 ? 3.594 -4.344 -17.828 1 93.19 93 ALA A N 1
ATOM 721 C CA . ALA A 1 93 ? 3.416 -4.047 -19.234 1 93.19 93 ALA A CA 1
ATOM 722 C C . ALA A 1 93 ? 1.96 -3.709 -19.547 1 93.19 93 ALA A C 1
ATOM 724 O O . ALA A 1 93 ? 1.612 -3.436 -20.703 1 93.19 93 ALA A O 1
ATOM 725 N N . THR A 1 94 ? 1.15 -3.777 -18.5 1 87.38 94 THR A N 1
ATOM 726 C CA . THR A 1 94 ? -0.263 -3.465 -18.672 1 87.38 94 THR A CA 1
ATOM 727 C C . THR A 1 94 ? -0.653 -2.238 -17.859 1 87.38 94 THR A C 1
ATOM 729 O O . THR A 1 94 ? 0.121 -1.774 -17.016 1 87.38 94 THR A O 1
ATOM 732 N N . GLY A 1 95 ? -1.728 -1.646 -18.219 1 77.81 95 GLY A N 1
ATOM 733 C CA . GLY A 1 95 ? -2.07 -0.415 -17.531 1 77.81 95 GLY A CA 1
ATOM 734 C C . GLY A 1 95 ? -3.512 -0.378 -17.047 1 77.81 95 GLY A C 1
ATOM 735 O O . GLY A 1 95 ? -3.926 0.57 -16.375 1 77.81 95 GLY A O 1
ATOM 736 N N . HIS A 1 96 ? -4.273 -1.389 -17.469 1 87.69 96 HIS A N 1
ATOM 737 C CA . HIS A 1 96 ? -5.684 -1.401 -17.094 1 87.69 96 HIS A CA 1
ATOM 738 C C . HIS A 1 96 ? -6.035 -2.652 -16.297 1 87.69 96 HIS A C 1
ATOM 740 O O . HIS A 1 96 ? -5.426 -3.709 -16.484 1 87.69 96 HIS A O 1
ATOM 746 N N . ASP A 1 97 ? -7.012 -2.43 -15.477 1 93.88 97 ASP A N 1
ATOM 747 C CA . ASP A 1 97 ? -7.438 -3.48 -14.562 1 93.88 97 ASP A CA 1
ATOM 748 C C . ASP A 1 97 ? -7.805 -4.758 -15.312 1 93.88 97 ASP A C 1
ATOM 750 O O . ASP A 1 97 ? -7.305 -5.836 -15 1 93.88 97 ASP A O 1
ATOM 754 N N . ALA A 1 98 ? -8.648 -4.633 -16.344 1 95.38 98 ALA A N 1
ATOM 755 C CA . ALA A 1 98 ? -9.094 -5.797 -17.109 1 95.38 98 ALA A CA 1
ATOM 756 C C . ALA A 1 98 ? -7.91 -6.484 -17.781 1 95.38 98 ALA A C 1
ATOM 758 O O . ALA A 1 98 ? -7.848 -7.715 -17.844 1 95.38 98 ALA A O 1
ATOM 759 N N . ALA A 1 99 ? -7.004 -5.684 -18.297 1 96.56 99 ALA A N 1
ATOM 760 C CA . ALA A 1 99 ? -5.82 -6.242 -18.953 1 96.56 99 ALA A CA 1
ATOM 761 C C . ALA A 1 99 ? -4.926 -6.957 -17.938 1 96.56 99 ALA A C 1
ATOM 763 O O . ALA A 1 99 ? -4.348 -8 -18.25 1 96.56 99 ALA A O 1
ATOM 764 N N . ASN A 1 100 ? -4.742 -6.379 -16.75 1 97.81 100 ASN A N 1
ATOM 765 C CA . ASN A 1 100 ? -3.986 -7.031 -15.68 1 97.81 100 ASN A CA 1
ATOM 766 C C . ASN A 1 100 ? -4.57 -8.398 -15.336 1 97.81 100 ASN A C 1
ATOM 768 O O . ASN A 1 100 ? -3.848 -9.391 -15.281 1 97.81 100 ASN A O 1
ATOM 772 N N . ARG A 1 101 ? -5.859 -8.438 -15.133 1 98.38 101 ARG A N 1
ATOM 773 C CA . ARG A 1 101 ? -6.531 -9.68 -14.766 1 98.38 101 ARG A CA 1
ATOM 774 C C . ARG A 1 101 ? -6.441 -10.711 -15.883 1 98.38 101 ARG A C 1
ATOM 776 O O . ARG A 1 101 ? -6.273 -11.898 -15.633 1 98.38 101 ARG 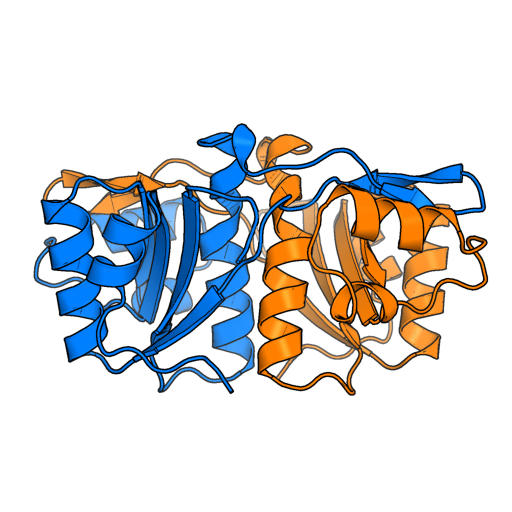A O 1
ATOM 783 N N . ALA A 1 102 ? -6.547 -10.234 -17.109 1 98.31 102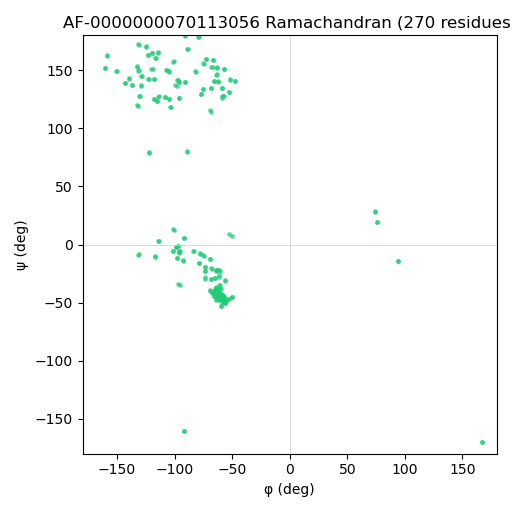 ALA A N 1
ATOM 784 C CA . ALA A 1 102 ? -6.418 -11.141 -18.266 1 98.31 102 ALA A CA 1
ATOM 785 C C . ALA A 1 102 ? -5.023 -11.742 -18.328 1 98.31 102 ALA A C 1
ATOM 787 O O . ALA A 1 102 ? -4.863 -12.922 -18.656 1 98.31 102 ALA A O 1
ATOM 788 N N . ALA A 1 103 ? -4.039 -10.914 -18.078 1 98.44 103 ALA A N 1
ATOM 789 C CA . ALA A 1 103 ? -2.664 -11.398 -18.094 1 98.44 103 ALA A CA 1
ATOM 790 C C . ALA A 1 103 ? -2.469 -12.508 -17.062 1 98.44 103 ALA A C 1
ATOM 792 O O . ALA A 1 103 ? -1.858 -13.539 -17.359 1 98.44 103 ALA A O 1
ATOM 793 N N . VAL A 1 104 ? -2.967 -12.359 -15.883 1 98.69 104 VAL A N 1
ATOM 794 C CA . VAL A 1 104 ? -2.85 -13.359 -14.828 1 98.69 104 VAL A CA 1
ATOM 795 C C . VAL A 1 104 ? -3.652 -14.602 -15.211 1 98.69 104 VAL A C 1
ATOM 797 O O . VAL A 1 104 ? -3.191 -15.734 -15.016 1 98.69 104 VAL A O 1
ATOM 800 N N . ARG A 1 105 ? -4.844 -14.422 -15.766 1 98.75 105 ARG A N 1
ATOM 801 C CA . ARG A 1 105 ? -5.742 -15.508 -16.156 1 98.75 105 ARG A CA 1
ATOM 802 C C . ARG A 1 105 ? -5.102 -16.406 -17.219 1 98.75 105 ARG A C 1
ATOM 804 O O . ARG A 1 105 ? -5.383 -17.594 -17.281 1 98.75 105 ARG A O 1
ATOM 811 N N . SER A 1 106 ? -4.238 -15.875 -17.953 1 98.56 106 SER A N 1
ATOM 812 C CA . SER A 1 106 ? -3.686 -16.562 -19.125 1 98.56 106 SER A CA 1
ATOM 813 C C . SER A 1 106 ? -2.543 -17.484 -18.719 1 98.56 106 SER A C 1
ATOM 815 O O . SER A 1 106 ? -2.025 -18.25 -19.547 1 98.56 106 SER A O 1
ATOM 817 N N . VAL A 1 107 ? -2.104 -17.516 -17.516 1 98.81 107 VAL A N 1
ATOM 818 C CA . VAL A 1 107 ? -0.913 -18.234 -17.078 1 98.81 107 VAL A CA 1
ATOM 819 C C . VAL A 1 107 ? -1.298 -19.297 -16.062 1 98.81 107 VAL A C 1
ATOM 821 O O . VAL A 1 107 ? -1.918 -19 -15.039 1 98.81 107 VAL A O 1
ATOM 824 N N . PRO A 1 108 ? -0.923 -20.562 -16.312 1 98.75 108 PRO A N 1
ATOM 825 C CA . PRO A 1 108 ? -1.176 -21.609 -15.312 1 98.75 108 PRO A CA 1
ATOM 826 C C . PRO A 1 108 ? -0.538 -21.297 -13.961 1 98.75 108 PRO A C 1
ATOM 828 O O . PRO A 1 108 ? 0.545 -20.719 -13.906 1 98.75 108 PRO A O 1
ATOM 831 N N . THR A 1 109 ? -1.126 -21.781 -12.93 1 98.69 109 THR A N 1
ATOM 832 C CA . THR A 1 109 ? -0.713 -21.5 -11.555 1 98.69 109 THR A CA 1
ATOM 833 C C . THR A 1 109 ? 0.785 -21.734 -11.383 1 98.69 109 THR A C 1
ATOM 835 O O . THR A 1 109 ? 1.495 -20.875 -10.852 1 98.69 109 THR A O 1
ATOM 838 N N . ALA A 1 110 ? 1.292 -22.812 -11.891 1 97.75 110 ALA A N 1
ATOM 839 C CA . ALA A 1 110 ? 2.67 -23.25 -11.672 1 97.75 110 ALA A CA 1
ATOM 840 C C . ALA A 1 110 ? 3.646 -22.406 -12.484 1 97.75 110 ALA A C 1
ATOM 842 O O . ALA A 1 110 ? 4.859 -22.469 -12.266 1 97.75 110 ALA A O 1
ATOM 843 N N . GLU A 1 111 ? 3.127 -21.594 -13.383 1 98.38 111 GLU A N 1
ATOM 844 C CA . GLU A 1 111 ? 3.984 -20.875 -14.32 1 98.38 111 GLU A CA 1
ATOM 845 C C . GLU A 1 111 ? 3.949 -19.375 -14.07 1 98.38 111 GLU A C 1
ATOM 847 O O . GLU A 1 111 ? 4.559 -18.594 -14.812 1 98.38 111 GLU A O 1
ATOM 852 N N . LEU A 1 112 ? 3.248 -18.969 -13.078 1 98.75 112 LEU A N 1
ATOM 853 C CA . LEU A 1 112 ? 3.182 -17.547 -12.758 1 98.75 112 LEU A CA 1
ATOM 854 C C . LEU A 1 112 ? 4.574 -16.984 -12.508 1 98.75 112 LEU A C 1
ATOM 856 O O . LEU A 1 112 ? 5.355 -17.547 -11.75 1 98.75 112 LEU A O 1
ATOM 860 N N . ASN A 1 113 ? 4.918 -15.906 -13.195 1 98.62 113 ASN A N 1
ATOM 861 C CA . ASN A 1 113 ? 6.152 -15.172 -12.953 1 98.62 113 ASN A CA 1
ATOM 862 C C . ASN A 1 113 ? 5.965 -14.086 -11.898 1 98.62 113 ASN A C 1
ATOM 864 O O . ASN A 1 113 ? 5.914 -12.898 -12.219 1 98.62 113 ASN A O 1
ATOM 868 N N . LEU A 1 114 ? 5.996 -14.5 -10.641 1 98.88 114 LEU A N 1
ATOM 869 C CA . LEU A 1 114 ? 5.676 -13.641 -9.508 1 98.88 114 LEU A CA 1
ATOM 870 C C . LEU A 1 114 ? 6.82 -12.68 -9.219 1 98.88 114 LEU A C 1
ATOM 872 O O . LEU A 1 114 ? 7.98 -13.086 -9.148 1 98.88 114 LEU A O 1
ATOM 876 N N . VAL A 1 115 ? 6.457 -11.398 -9.016 1 98.81 115 VAL A N 1
ATOM 877 C CA . VAL A 1 115 ? 7.453 -10.445 -8.539 1 98.81 115 VAL A CA 1
ATOM 878 C C . VAL A 1 115 ? 7.043 -9.906 -7.172 1 98.81 115 VAL A C 1
ATOM 880 O O . VAL A 1 115 ? 7.816 -9.195 -6.52 1 98.81 115 VAL A O 1
ATOM 883 N N . GLY A 1 116 ? 5.848 -10.203 -6.781 1 98.88 116 GLY A N 1
ATOM 884 C CA . GLY A 1 116 ? 5.375 -9.828 -5.457 1 98.88 116 GLY A CA 1
ATOM 885 C C . GLY A 1 116 ? 4.168 -10.633 -5.008 1 98.88 116 GLY A C 1
ATOM 886 O O . GLY A 1 116 ? 3.35 -11.047 -5.832 1 98.88 116 GLY A O 1
ATOM 887 N N . LEU A 1 117 ? 3.979 -10.82 -3.781 1 98.88 117 LEU A N 1
ATOM 888 C CA . LEU A 1 117 ? 2.76 -11.328 -3.158 1 98.88 117 LEU A CA 1
ATOM 889 C C . LEU A 1 117 ? 2.605 -10.781 -1.743 1 98.88 117 LEU A C 1
ATOM 891 O O . LEU A 1 117 ? 3.59 -10.383 -1.117 1 98.88 117 LEU A O 1
ATOM 895 N N . ALA A 1 118 ? 1.402 -10.617 -1.303 1 98.94 118 ALA A N 1
ATOM 896 C CA . ALA A 1 118 ? 1.078 -10.266 0.077 1 98.94 118 ALA A CA 1
ATOM 897 C C . ALA A 1 118 ? 0.147 -11.305 0.703 1 98.94 118 ALA A C 1
ATOM 899 O O . ALA A 1 118 ? -0.743 -11.828 0.033 1 98.94 118 ALA A O 1
ATOM 900 N N . VAL A 1 119 ? 0.408 -11.547 1.968 1 98.75 119 VAL A N 1
ATOM 901 C CA . VAL A 1 119 ? -0.401 -12.531 2.688 1 98.75 119 VAL A CA 1
ATOM 902 C C . VAL A 1 119 ? -0.855 -11.945 4.023 1 98.75 119 VAL A C 1
ATOM 904 O O . VAL A 1 119 ? -0.164 -11.102 4.605 1 98.75 119 VAL A O 1
ATOM 907 N N . TYR A 1 120 ? -1.92 -12.367 4.414 1 98.62 120 TYR A N 1
ATOM 908 C CA . TYR A 1 120 ? -2.506 -12.094 5.723 1 98.62 120 TYR A CA 1
ATOM 909 C C . TYR A 1 120 ? -3.098 -13.352 6.332 1 98.62 120 TYR A C 1
ATOM 911 O O . TYR A 1 120 ? -3.729 -14.148 5.633 1 98.62 120 TYR A O 1
ATOM 919 N N . GLY A 1 121 ? -2.875 -13.555 7.59 1 97.94 121 GLY A N 1
ATOM 920 C CA . GLY A 1 121 ? -3.41 -14.695 8.32 1 97.94 121 GLY A CA 1
ATOM 921 C C . GLY A 1 121 ? -2.766 -14.883 9.68 1 97.94 121 GLY A C 1
ATOM 922 O O . GLY A 1 121 ? -2.102 -13.977 10.195 1 97.94 121 GLY A O 1
ATOM 923 N N . PRO A 1 122 ? -3.082 -16.047 10.281 1 97.5 122 PRO A N 1
ATOM 924 C CA . PRO A 1 122 ? -2.404 -16.359 11.547 1 97.5 122 PRO A CA 1
ATOM 925 C C . PRO A 1 122 ? -0.884 -16.25 11.438 1 97.5 122 PRO A C 1
ATOM 927 O O . PRO A 1 122 ? -0.302 -16.641 10.43 1 97.5 122 PRO A O 1
ATOM 930 N N . ARG A 1 123 ? -0.26 -15.734 12.523 1 97.31 123 ARG A N 1
ATOM 931 C CA . ARG A 1 123 ? 1.169 -15.438 12.523 1 97.31 123 ARG A CA 1
ATOM 932 C C . ARG A 1 123 ? 1.98 -16.656 12.094 1 97.31 123 ARG A C 1
ATOM 934 O O . ARG A 1 123 ? 2.859 -16.547 11.234 1 97.31 123 ARG A O 1
ATOM 941 N N . ASN A 1 124 ? 1.686 -17.766 12.641 1 97.44 124 ASN A N 1
ATOM 942 C CA . ASN A 1 124 ? 2.443 -18.984 12.336 1 97.44 124 ASN A CA 1
ATOM 943 C C . ASN A 1 124 ? 2.344 -19.344 10.859 1 97.44 124 ASN A C 1
ATOM 945 O O . ASN A 1 124 ? 3.336 -19.734 10.242 1 97.44 124 ASN A O 1
ATOM 949 N N . ALA A 1 125 ? 1.181 -19.266 10.336 1 98.25 125 ALA A N 1
ATOM 950 C CA . ALA A 1 125 ? 0.974 -19.578 8.93 1 98.25 125 ALA A CA 1
ATOM 951 C C . ALA A 1 125 ? 1.739 -18.625 8.023 1 98.25 125 ALA A C 1
ATOM 953 O O . ALA A 1 125 ? 2.406 -19.047 7.082 1 98.25 125 ALA A O 1
ATOM 954 N N . VAL A 1 126 ? 1.676 -17.344 8.32 1 98.56 126 VAL A N 1
ATOM 955 C CA . VAL A 1 126 ? 2.354 -16.328 7.512 1 98.56 126 VAL A CA 1
ATOM 956 C C . VAL A 1 126 ? 3.865 -16.516 7.617 1 98.56 126 VAL A C 1
ATOM 958 O O . VAL A 1 126 ? 4.578 -16.438 6.613 1 98.56 126 VAL A O 1
ATOM 961 N N . ASP A 1 127 ? 4.355 -16.828 8.828 1 98 127 ASP A N 1
ATOM 962 C CA . ASP A 1 127 ? 5.781 -17.062 9.023 1 98 127 ASP A CA 1
ATOM 963 C C . ASP A 1 127 ? 6.266 -18.234 8.164 1 98 127 ASP A C 1
ATOM 965 O O . ASP A 1 127 ? 7.359 -18.172 7.594 1 98 127 ASP A O 1
ATOM 969 N N . LYS A 1 128 ? 5.453 -19.203 8.055 1 98.5 128 LYS A N 1
ATOM 970 C CA . LYS A 1 128 ? 5.805 -20.359 7.238 1 98.5 128 LYS A CA 1
ATOM 971 C C . LYS A 1 128 ? 5.82 -20 5.758 1 98.5 128 LYS A C 1
ATOM 973 O O . LYS A 1 128 ? 6.652 -20.5 5 1 98.5 128 LYS A O 1
ATOM 978 N N . VAL A 1 129 ? 4.914 -19.234 5.344 1 98.75 129 VAL A N 1
ATOM 979 C CA . VAL A 1 129 ? 4.805 -18.828 3.941 1 98.75 129 VAL A CA 1
ATOM 980 C C . VAL A 1 129 ? 6.062 -18.078 3.521 1 98.75 129 VAL A C 1
ATOM 982 O O . VAL A 1 129 ? 6.637 -18.344 2.465 1 98.75 129 VAL A O 1
ATOM 985 N N . VAL A 1 130 ? 6.586 -17.172 4.383 1 98.62 130 VAL A N 1
ATOM 986 C CA . VAL A 1 130 ? 7.676 -16.297 3.959 1 98.62 130 VAL A CA 1
ATOM 987 C C . VAL A 1 130 ? 9 -16.844 4.488 1 98.62 130 VAL A C 1
ATOM 989 O O . VAL A 1 130 ? 10.008 -16.125 4.504 1 98.62 130 VAL A O 1
ATOM 992 N N . LYS A 1 131 ? 8.938 -18.047 4.953 1 98.31 131 LYS A N 1
ATOM 993 C CA . LYS A 1 131 ? 10.156 -18.656 5.488 1 98.31 131 LYS A CA 1
ATOM 994 C C . LYS A 1 131 ? 11.289 -18.578 4.473 1 98.31 131 LYS A C 1
ATOM 996 O O . LYS A 1 131 ? 11.109 -18.938 3.309 1 98.31 131 LYS A O 1
ATOM 1001 N N . GLY A 1 132 ? 12.477 -18.125 4.91 1 97.94 132 GLY A N 1
ATOM 1002 C CA . GLY A 1 132 ? 13.648 -18.047 4.047 1 97.94 132 GLY A CA 1
ATOM 1003 C C . GLY A 1 132 ? 13.836 -16.688 3.402 1 97.94 132 GLY A C 1
ATOM 1004 O O . GLY A 1 132 ? 14.891 -16.422 2.826 1 97.94 132 GLY A O 1
ATOM 1005 N N . ALA A 1 133 ? 12.82 -15.852 3.443 1 97.88 133 ALA A N 1
ATOM 1006 C CA . ALA A 1 133 ? 12.93 -14.5 2.9 1 97.88 133 ALA A CA 1
ATOM 1007 C C . ALA A 1 133 ? 13.758 -13.602 3.816 1 97.88 133 ALA A C 1
ATOM 1009 O O . ALA A 1 133 ? 13.852 -13.852 5.02 1 97.88 133 ALA A O 1
ATOM 1010 N N . SER A 1 134 ? 14.344 -12.57 3.258 1 96.19 134 SER A N 1
ATOM 1011 C CA . SER A 1 134 ? 15.078 -11.562 4.012 1 96.19 134 SER A CA 1
ATOM 1012 C C . SER A 1 134 ? 14.219 -10.328 4.27 1 96.19 134 SER A C 1
ATOM 1014 O O . SER A 1 134 ? 13.477 -9.883 3.391 1 96.19 134 SER A O 1
ATOM 1016 N N . MET A 1 135 ? 14.328 -9.867 5.496 1 89.81 135 MET A N 1
ATOM 1017 C CA . MET A 1 135 ? 13.656 -8.602 5.766 1 89.81 135 MET A CA 1
ATOM 1018 C C . MET A 1 135 ? 14.18 -7.496 4.852 1 89.81 135 MET A C 1
ATOM 1020 O O . MET A 1 135 ? 15.383 -7.402 4.617 1 89.81 135 MET A O 1
ATOM 1024 N N . HIS A 1 136 ? 13.25 -6.812 4.352 1 85.06 136 HIS A N 1
ATOM 1025 C CA . HIS A 1 136 ? 13.648 -5.773 3.414 1 85.06 136 HIS A CA 1
ATOM 1026 C C . HIS A 1 136 ? 14.398 -4.648 4.125 1 85.06 136 HIS A C 1
ATOM 1028 O O . HIS A 1 136 ? 13.93 -4.129 5.141 1 85.06 136 HIS A O 1
ATOM 1034 N N . GLY A 1 137 ? 15.688 -4.449 3.84 1 70.19 137 GLY A N 1
ATOM 1035 C CA . GLY A 1 137 ? 16.594 -3.465 4.418 1 70.19 137 GLY A CA 1
ATOM 1036 C C . GLY A 1 137 ? 16.672 -2.182 3.609 1 70.19 137 GLY A C 1
ATOM 1037 O O . GLY A 1 137 ? 16.234 -2.143 2.453 1 70.19 137 GLY A O 1
ATOM 1038 N N . MET B 1 1 ? -3.156 8.156 -22.141 1 43.25 1 MET B N 1
ATOM 1039 C CA . MET B 1 1 ? -4.031 8.82 -21.172 1 43.25 1 MET B CA 1
ATOM 1040 C C . MET B 1 1 ? -4.793 7.793 -20.344 1 43.25 1 MET B C 1
ATOM 1042 O O . MET B 1 1 ? -5.312 6.812 -20.875 1 43.25 1 MET B O 1
ATOM 1046 N N . THR B 1 2 ? -4.609 7.684 -19.125 1 62.19 2 THR B N 1
ATOM 1047 C CA . THR B 1 2 ? -5.391 6.664 -18.422 1 62.19 2 THR B CA 1
ATOM 1048 C C . THR B 1 2 ? -6.883 6.926 -18.594 1 62.19 2 THR B C 1
ATOM 1050 O O . THR B 1 2 ? -7.293 8.047 -18.906 1 62.19 2 THR B O 1
ATOM 1053 N N . GLY B 1 3 ? -7.605 5.984 -19 1 81.25 3 GLY B N 1
ATOM 1054 C CA . GLY B 1 3 ? -9.047 6.074 -19.141 1 81.25 3 GLY B CA 1
ATOM 1055 C C . GLY B 1 3 ? -9.742 6.547 -17.875 1 81.25 3 GLY B C 1
ATOM 1056 O O . GLY B 1 3 ? -10.969 6.652 -17.844 1 81.25 3 GLY B O 1
ATOM 1057 N N . PHE B 1 4 ? -8.922 7.027 -16.781 1 90.75 4 PHE B N 1
ATOM 1058 C CA . PHE B 1 4 ? -9.562 7.391 -15.523 1 90.75 4 PHE B CA 1
ATOM 1059 C C . PHE B 1 4 ? -9.633 8.906 -15.375 1 90.75 4 PHE B C 1
ATOM 1061 O O . PHE B 1 4 ? -8.703 9.617 -15.766 1 90.75 4 PHE B O 1
ATOM 1068 N N . THR B 1 5 ? -10.648 9.414 -14.711 1 95.69 5 THR B N 1
ATOM 1069 C CA . THR B 1 5 ? -10.797 10.836 -14.391 1 95.69 5 THR B CA 1
ATOM 1070 C C . THR B 1 5 ? -10.297 11.125 -12.977 1 95.69 5 THR B C 1
ATOM 1072 O O . THR B 1 5 ? -10.266 12.281 -12.555 1 95.69 5 THR B O 1
ATOM 1075 N N . THR B 1 6 ? -9.953 10.102 -12.258 1 96.81 6 THR B N 1
ATOM 1076 C CA . THR B 1 6 ? -9.398 10.211 -10.914 1 96.81 6 THR B CA 1
ATOM 1077 C C . THR B 1 6 ? -7.957 9.711 -10.883 1 96.81 6 THR B C 1
ATOM 1079 O O . THR B 1 6 ? -7.473 9.133 -11.859 1 96.81 6 THR B O 1
ATOM 1082 N N . LYS B 1 7 ? -7.332 10.078 -9.773 1 97 7 LYS 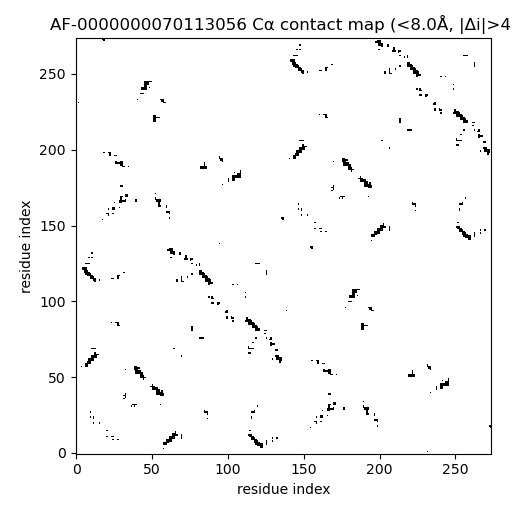B N 1
ATOM 1083 C CA . LYS B 1 7 ? -5.918 9.75 -9.625 1 97 7 LYS B CA 1
ATOM 1084 C C . LYS B 1 7 ? -5.59 9.383 -8.18 1 97 7 LYS B C 1
ATOM 1086 O O . LYS B 1 7 ? -6.137 9.969 -7.246 1 97 7 LYS B O 1
ATOM 1091 N N . ILE B 1 8 ? -4.746 8.344 -8.055 1 98.25 8 ILE B N 1
ATOM 1092 C CA . ILE B 1 8 ? -4.121 8.023 -6.773 1 98.25 8 ILE B CA 1
ATOM 1093 C C . ILE B 1 8 ? -2.656 8.453 -6.789 1 98.25 8 ILE B C 1
ATOM 1095 O O . ILE B 1 8 ? -1.889 8.023 -7.656 1 98.25 8 ILE B O 1
ATOM 1099 N N . ALA B 1 9 ? -2.246 9.273 -5.82 1 98.75 9 ALA B N 1
ATOM 1100 C CA . ALA B 1 9 ? -0.853 9.695 -5.703 1 98.75 9 ALA B CA 1
ATOM 1101 C C . ALA B 1 9 ? -0.33 9.469 -4.285 1 98.75 9 ALA B C 1
ATOM 1103 O O . ALA B 1 9 ? -1.042 9.711 -3.309 1 98.75 9 ALA B O 1
ATOM 1104 N N . VAL B 1 10 ? 0.833 8.992 -4.203 1 98.88 10 VAL B N 1
ATOM 1105 C CA . VAL B 1 10 ? 1.597 8.852 -2.967 1 98.88 10 VAL B CA 1
ATOM 1106 C C . VAL B 1 10 ? 2.816 9.766 -3.01 1 98.88 10 VAL B C 1
ATOM 1108 O O . VAL B 1 10 ? 3.564 9.773 -3.992 1 98.88 10 VAL B O 1
ATOM 1111 N N . LEU B 1 11 ? 2.984 10.57 -2.029 1 98.88 11 LEU B N 1
ATOM 1112 C CA . LEU B 1 11 ? 4.133 11.453 -1.885 1 98.88 11 LEU B CA 1
ATOM 1113 C C . LEU B 1 11 ? 4.965 11.07 -0.666 1 98.88 11 LEU B C 1
ATOM 1115 O O . LEU B 1 11 ? 4.453 11.039 0.455 1 98.88 11 LEU B O 1
ATOM 1119 N N . LEU B 1 12 ? 6.254 10.805 -0.898 1 98.88 12 LEU B N 1
ATOM 1120 C CA . LEU B 1 12 ? 7.176 10.375 0.15 1 98.88 12 LEU B CA 1
ATOM 1121 C C . LEU B 1 12 ? 8.297 11.391 0.333 1 98.88 12 LEU B C 1
ATOM 1123 O O . LEU B 1 12 ? 8.82 11.93 -0.646 1 98.88 12 LEU B O 1
ATOM 1127 N N . ARG B 1 13 ? 8.664 11.57 1.569 1 98.5 13 ARG B N 1
ATOM 1128 C CA . ARG B 1 13 ? 9.82 12.406 1.861 1 98.5 13 ARG B CA 1
ATOM 1129 C C . ARG B 1 13 ? 11.086 11.812 1.251 1 98.5 13 ARG B C 1
ATOM 1131 O O . ARG B 1 13 ? 11.305 10.602 1.302 1 98.5 13 ARG B O 1
ATOM 1138 N N . ASP B 1 14 ? 11.922 12.617 0.733 1 97.06 14 ASP B N 1
ATOM 1139 C CA . ASP B 1 14 ? 13.031 12.141 -0.091 1 97.06 14 ASP B CA 1
ATOM 1140 C C . ASP B 1 14 ? 14.156 11.586 0.775 1 97.06 14 ASP B C 1
ATOM 1142 O O . ASP B 1 14 ? 15.055 10.906 0.273 1 97.06 14 ASP B O 1
ATOM 1146 N N . GLU B 1 15 ? 14.062 11.75 2.055 1 96.5 15 GLU B N 1
ATOM 1147 C CA . GLU B 1 15 ? 15.156 11.305 2.918 1 96.5 15 GLU B CA 1
ATOM 1148 C C . GLU B 1 15 ? 14.883 9.906 3.475 1 96.5 15 GLU B C 1
ATOM 1150 O O . GLU B 1 15 ? 15.742 9.328 4.141 1 96.5 15 GLU B O 1
ATOM 1155 N N . LEU B 1 16 ? 13.773 9.406 3.219 1 97.56 16 LEU B N 1
ATOM 1156 C CA . LEU B 1 16 ? 13.414 8.109 3.771 1 97.56 16 LEU B CA 1
ATOM 1157 C C . LEU B 1 16 ? 14.297 7.008 3.197 1 97.56 16 LEU B C 1
ATOM 1159 O O . LEU B 1 16 ? 14.625 7.023 2.008 1 97.56 16 LEU B O 1
ATOM 1163 N N . LEU B 1 17 ? 14.68 6.07 4.047 1 96.69 17 LEU B N 1
ATOM 1164 C CA . LEU B 1 17 ? 15.328 4.844 3.594 1 96.69 17 LEU B CA 1
ATOM 1165 C C . LEU B 1 17 ? 14.359 3.984 2.785 1 96.69 17 LEU B C 1
ATOM 1167 O O . LEU B 1 17 ? 13.141 4.148 2.893 1 96.69 17 LEU B O 1
ATOM 1171 N N . VAL B 1 18 ? 14.852 3.084 1.958 1 96.12 18 VAL B N 1
ATOM 1172 C CA . VAL B 1 18 ? 14.039 2.266 1.067 1 96.12 18 VAL B CA 1
ATOM 1173 C C . VAL B 1 18 ? 13.008 1.489 1.881 1 96.12 18 VAL B C 1
ATOM 1175 O O . VAL B 1 18 ? 11.82 1.459 1.528 1 96.12 18 VAL B O 1
ATOM 1178 N N . TRP B 1 19 ? 13.414 0.848 2.994 1 96.38 19 TRP B N 1
ATOM 1179 C CA . TRP B 1 19 ? 12.477 0.078 3.805 1 96.38 19 TRP B CA 1
ATOM 1180 C C . TRP B 1 19 ? 11.383 0.978 4.379 1 96.38 19 TRP B C 1
ATOM 1182 O O . TRP B 1 19 ? 10.227 0.566 4.492 1 96.38 19 TRP B O 1
ATOM 1192 N N . GLN B 1 20 ? 11.695 2.16 4.777 1 97.38 20 GLN B N 1
ATOM 1193 C CA . GLN B 1 20 ? 10.719 3.115 5.285 1 97.38 20 GLN B CA 1
ATOM 1194 C C . GLN B 1 20 ? 9.711 3.496 4.207 1 97.38 20 GLN B C 1
ATOM 1196 O O . GLN B 1 20 ? 8.508 3.594 4.477 1 97.38 20 GLN B O 1
ATOM 1201 N N . ARG B 1 21 ? 10.219 3.736 2.982 1 98.25 21 ARG B N 1
ATOM 1202 C CA . ARG B 1 21 ? 9.344 4.074 1.862 1 98.25 21 ARG B CA 1
ATOM 1203 C C . ARG B 1 21 ? 8.312 2.973 1.623 1 98.25 21 ARG B C 1
ATOM 1205 O O . ARG B 1 21 ? 7.133 3.258 1.407 1 98.25 21 ARG B O 1
ATOM 1212 N N . LEU B 1 22 ? 8.781 1.769 1.672 1 98.44 22 LEU B N 1
ATOM 1213 C CA . LEU B 1 22 ? 7.891 0.633 1.464 1 98.44 22 LEU B CA 1
ATOM 1214 C C . LEU B 1 22 ? 6.836 0.562 2.562 1 98.44 22 LEU B C 1
ATOM 1216 O O . LEU B 1 22 ? 5.645 0.407 2.279 1 98.44 22 LEU B O 1
ATOM 1220 N N . ASN B 1 23 ? 7.234 0.68 3.768 1 97.62 23 ASN B N 1
ATOM 1221 C CA . ASN B 1 23 ? 6.324 0.674 4.91 1 97.62 23 ASN B CA 1
ATOM 1222 C C . ASN B 1 23 ? 5.301 1.803 4.82 1 97.62 23 ASN B C 1
ATOM 1224 O O . ASN B 1 23 ? 4.098 1.562 4.891 1 97.62 23 ASN B O 1
ATOM 1228 N N . VAL B 1 24 ? 5.789 2.99 4.648 1 98.56 24 VAL B N 1
ATOM 1229 C CA . VAL B 1 24 ? 4.93 4.168 4.586 1 98.56 24 VAL B CA 1
ATOM 1230 C C . VAL B 1 24 ? 3.941 4.027 3.432 1 98.56 24 VAL B C 1
ATOM 1232 O O . VAL B 1 24 ? 2.756 4.332 3.582 1 98.56 24 VAL B O 1
ATOM 1235 N N . THR B 1 25 ? 4.379 3.562 2.275 1 98.81 25 THR B N 1
ATOM 1236 C CA . THR B 1 25 ? 3.504 3.346 1.129 1 98.81 25 THR B CA 1
ATOM 1237 C C . THR B 1 25 ? 2.377 2.381 1.482 1 98.81 25 THR B C 1
ATOM 1239 O O . THR B 1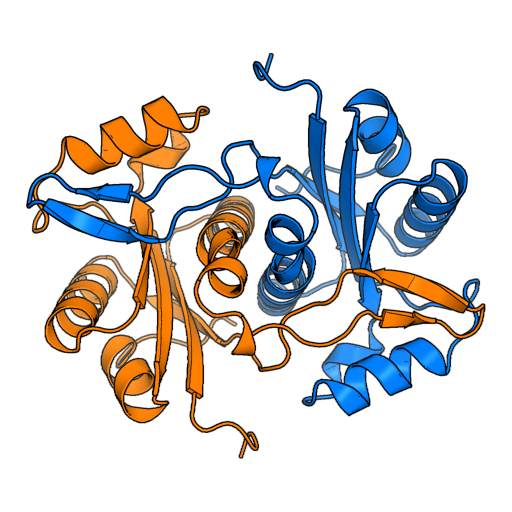 25 ? 1.206 2.662 1.221 1 98.81 25 THR B O 1
ATOM 1242 N N . ALA B 1 26 ? 2.719 1.283 2.111 1 98.75 26 ALA B N 1
ATOM 1243 C CA . ALA B 1 26 ? 1.719 0.285 2.482 1 98.75 26 ALA B CA 1
ATOM 1244 C C . ALA B 1 26 ? 0.649 0.89 3.389 1 98.75 26 ALA B C 1
ATOM 1246 O O . ALA B 1 26 ? -0.547 0.694 3.162 1 98.75 26 ALA B O 1
ATOM 1247 N N . PHE B 1 27 ? 1.057 1.604 4.379 1 98.75 27 PHE B N 1
ATOM 1248 C CA . PHE B 1 27 ? 0.117 2.205 5.32 1 98.75 27 PHE B CA 1
ATOM 1249 C C . PHE B 1 27 ? -0.741 3.258 4.629 1 98.75 27 PHE B C 1
ATOM 1251 O O . PHE B 1 27 ? -1.963 3.277 4.793 1 98.75 27 PHE B O 1
ATOM 1258 N N . LEU B 1 28 ? -0.141 4.086 3.832 1 98.94 28 LEU B N 1
ATOM 1259 C CA . LEU B 1 28 ? -0.836 5.219 3.23 1 98.94 28 LEU B CA 1
ATOM 1260 C C . LEU B 1 28 ? -1.99 4.742 2.354 1 98.94 28 LEU B C 1
ATOM 1262 O O . LEU B 1 28 ? -3.049 5.375 2.316 1 98.94 28 LEU B O 1
ATOM 1266 N N . VAL B 1 29 ? -1.84 3.623 1.69 1 98.88 29 VAL B N 1
ATOM 1267 C CA . VAL B 1 29 ? -2.859 3.262 0.711 1 98.88 29 VAL B CA 1
ATOM 1268 C C . VAL B 1 29 ? -3.834 2.258 1.325 1 98.88 29 VAL B C 1
ATOM 1270 O O . VAL B 1 29 ? -4.844 1.91 0.712 1 98.88 29 VAL B O 1
ATOM 1273 N N . SER B 1 30 ? -3.637 1.838 2.527 1 98.81 30 SER B N 1
ATOM 1274 C CA . SER B 1 30 ? -4.293 0.667 3.098 1 98.81 30 SER B CA 1
ATOM 1275 C C . SER B 1 30 ? -5.785 0.908 3.287 1 98.81 30 SER B C 1
ATOM 1277 O O . SER B 1 30 ? -6.586 -0.029 3.225 1 98.81 30 SER B O 1
ATOM 1279 N N . GLY B 1 31 ? -6.156 2.109 3.51 1 98.44 31 GLY B N 1
ATOM 1280 C CA . GLY B 1 31 ? -7.555 2.375 3.809 1 98.44 31 GLY B CA 1
ATOM 1281 C C . GLY B 1 31 ? -8.32 2.932 2.623 1 98.44 31 GLY B C 1
ATOM 1282 O O . GLY B 1 31 ? -9.547 3.082 2.684 1 98.44 31 GLY B O 1
ATOM 1283 N N . LEU B 1 32 ? -7.656 3.227 1.52 1 98.62 32 LEU B N 1
ATOM 1284 C CA . LEU B 1 32 ? -8.242 3.975 0.411 1 98.62 32 LEU B CA 1
ATOM 1285 C C . LEU B 1 32 ? -9.438 3.234 -0.177 1 98.62 32 LEU B C 1
ATOM 1287 O O . LEU B 1 32 ? -10.508 3.818 -0.356 1 98.62 32 LEU B O 1
ATOM 1291 N N . ALA B 1 33 ? -9.344 1.955 -0.403 1 98.31 33 ALA B N 1
ATOM 1292 C CA . ALA B 1 33 ? -10.383 1.194 -1.093 1 98.31 33 ALA B CA 1
ATOM 1293 C C . ALA B 1 33 ? -11.602 0.994 -0.196 1 98.31 33 ALA B C 1
ATOM 1295 O O . ALA B 1 33 ? -12.695 0.699 -0.683 1 98.31 33 ALA B O 1
ATOM 1296 N N . THR B 1 34 ? -11.383 1.088 1.141 1 97.81 34 THR B N 1
ATOM 1297 C CA . THR B 1 34 ? -12.508 0.972 2.055 1 97.81 34 THR B CA 1
ATOM 1298 C C . THR B 1 34 ? -13.367 2.236 2.021 1 97.81 34 THR B C 1
ATOM 1300 O O . THR B 1 34 ? -14.586 2.172 2.191 1 97.81 34 THR B O 1
ATOM 1303 N N . VAL B 1 35 ? -12.773 3.334 1.744 1 96.5 35 VAL B N 1
ATOM 1304 C CA . VAL B 1 35 ? -13.453 4.621 1.754 1 96.5 35 VAL B CA 1
ATOM 1305 C C . VAL B 1 35 ? -13.914 4.977 0.34 1 96.5 35 VAL B C 1
ATOM 1307 O O . VAL B 1 35 ? -14.953 5.613 0.158 1 96.5 35 VAL B O 1
ATOM 1310 N N . GLU B 1 36 ? -13.117 4.578 -0.627 1 97.19 36 GLU B N 1
ATOM 1311 C CA . GLU B 1 36 ? -13.383 4.793 -2.047 1 97.19 36 GLU B CA 1
ATOM 1312 C C . GLU B 1 36 ? -13.43 3.469 -2.807 1 97.19 36 GLU B C 1
ATOM 1314 O O . GLU B 1 36 ? -12.508 3.152 -3.568 1 97.19 36 GLU B O 1
ATOM 1319 N N . PRO B 1 37 ? -14.562 2.799 -2.695 1 97 37 PRO B N 1
ATOM 1320 C CA . PRO B 1 37 ? -14.633 1.442 -3.242 1 97 37 PRO B CA 1
ATOM 1321 C C . PRO B 1 37 ? -14.391 1.401 -4.75 1 97 37 PRO B C 1
ATOM 1323 O O . PRO B 1 37 ? -13.969 0.372 -5.281 1 97 37 PRO B O 1
ATOM 1326 N N . GLU B 1 38 ? -14.594 2.51 -5.387 1 96.19 38 GLU B N 1
ATOM 1327 C CA . GLU B 1 38 ? -14.422 2.549 -6.836 1 96.19 38 GLU B CA 1
ATOM 1328 C C . GLU B 1 38 ? -12.953 2.412 -7.223 1 96.19 38 GLU B C 1
ATOM 1330 O O . GLU B 1 38 ? -12.633 2.184 -8.391 1 96.19 38 GLU B O 1
ATOM 1335 N N . THR B 1 39 ? -12.07 2.537 -6.293 1 97.62 39 THR B N 1
ATOM 1336 C CA . THR B 1 39 ? -10.648 2.43 -6.586 1 97.62 39 THR B CA 1
ATOM 1337 C C . THR B 1 39 ? -10.234 0.968 -6.734 1 97.62 39 THR B C 1
ATOM 1339 O O . THR B 1 39 ? -9.148 0.671 -7.234 1 97.62 39 THR B O 1
ATOM 1342 N N . LEU B 1 40 ? -11.039 0.074 -6.289 1 98.06 40 LEU B N 1
ATOM 1343 C CA . LEU B 1 40 ? -10.695 -1.344 -6.273 1 98.06 40 LEU B CA 1
ATOM 1344 C C . LEU B 1 40 ? -11.297 -2.062 -7.477 1 98.06 40 LEU B C 1
ATOM 1346 O O . LEU B 1 40 ? -12.43 -1.786 -7.871 1 98.06 40 LEU B O 1
ATOM 1350 N N . GLY B 1 41 ? -10.516 -2.988 -8.008 1 97.56 41 GLY B N 1
ATOM 1351 C CA . GLY B 1 41 ? -11 -3.814 -9.109 1 97.56 41 GLY B CA 1
ATOM 1352 C C . GLY B 1 41 ? -11.641 -5.105 -8.641 1 97.56 41 GLY B C 1
ATOM 1353 O O . GLY B 1 41 ? -12.211 -5.164 -7.547 1 97.56 41 GLY B O 1
ATOM 1354 N N . GLN B 1 42 ? -11.727 -6.062 -9.578 1 97.69 42 GLN B N 1
ATOM 1355 C CA . GLN B 1 42 ? -12.25 -7.395 -9.297 1 97.69 42 GLN B CA 1
ATOM 1356 C C . GLN B 1 42 ? -11.133 -8.336 -8.836 1 97.69 42 GLN B C 1
ATOM 1358 O O . GLN B 1 42 ? -9.953 -7.992 -8.922 1 97.69 42 GLN B O 1
ATOM 1363 N N . THR B 1 43 ? -11.492 -9.445 -8.352 1 98.44 43 THR B N 1
ATOM 1364 C CA . THR B 1 43 ? -10.531 -10.461 -7.934 1 98.44 43 THR B CA 1
ATOM 1365 C C . THR B 1 43 ? -9.711 -10.945 -9.125 1 98.44 43 THR B C 1
ATOM 1367 O O . THR B 1 43 ? -10.156 -10.867 -10.266 1 98.44 43 THR B O 1
ATOM 1370 N N . TYR B 1 44 ? -8.492 -11.383 -8.812 1 98.69 44 TYR B N 1
ATOM 1371 C CA . TYR B 1 44 ? -7.652 -12.031 -9.812 1 98.69 44 TYR B CA 1
ATOM 1372 C C . TYR B 1 44 ? -7.867 -13.539 -9.805 1 98.69 44 TYR B C 1
ATOM 1374 O O . TYR B 1 44 ? -8.062 -14.141 -8.75 1 98.69 44 TYR B O 1
ATOM 1382 N N . VAL B 1 45 ? -7.906 -14.125 -10.961 1 98.88 45 VAL B N 1
ATOM 1383 C CA . VAL B 1 45 ? -7.953 -15.57 -11.148 1 98.88 45 VAL B CA 1
ATOM 1384 C C . VAL B 1 45 ? -6.891 -16 -12.156 1 98.88 45 VAL B C 1
ATOM 1386 O O . VAL B 1 45 ? -6.793 -15.43 -13.242 1 98.88 45 VAL B O 1
ATOM 1389 N N . ASP B 1 46 ? -6.086 -17 -11.68 1 98.88 46 ASP B N 1
ATOM 1390 C CA . ASP B 1 46 ? -5.039 -17.406 -12.609 1 98.88 46 ASP B CA 1
ATOM 1391 C C . ASP B 1 46 ? -5.516 -18.547 -13.508 1 98.88 46 ASP B C 1
ATOM 1393 O O . ASP B 1 46 ? -6.688 -18.938 -13.461 1 98.88 46 ASP B O 1
ATOM 1397 N N . GLY B 1 47 ? -4.625 -18.969 -14.375 1 98.81 47 GLY B N 1
ATOM 1398 C CA . GLY B 1 47 ? -4.969 -19.969 -15.359 1 98.81 47 GLY B CA 1
ATOM 1399 C C . GLY B 1 47 ? -5.344 -21.312 -14.742 1 98.81 47 GLY B C 1
ATOM 1400 O O . GLY B 1 47 ? -5.961 -22.156 -15.398 1 98.81 47 GLY B O 1
ATOM 1401 N N . GLY B 1 48 ? -4.945 -21.594 -13.57 1 98.69 48 GLY B N 1
ATOM 1402 C CA . GLY B 1 48 ? -5.316 -22.797 -12.836 1 98.69 48 GLY B CA 1
ATOM 1403 C C . GLY B 1 48 ? -6.543 -22.609 -11.969 1 98.69 48 GLY B C 1
ATOM 1404 O O . GLY B 1 48 ? -6.832 -23.438 -11.109 1 98.69 48 GLY B O 1
ATOM 1405 N N . ASP B 1 49 ? -7.223 -21.438 -12.039 1 98.69 49 ASP B N 1
ATOM 1406 C CA . ASP B 1 49 ? -8.477 -21.094 -11.375 1 98.69 49 ASP B CA 1
ATOM 1407 C C . ASP B 1 49 ? -8.258 -20.812 -9.891 1 98.69 49 ASP B C 1
ATOM 1409 O O . ASP B 1 49 ? -9.164 -21 -9.078 1 98.69 49 ASP B O 1
ATOM 1413 N N . VAL B 1 50 ? -7.094 -20.531 -9.516 1 98.75 50 VAL B N 1
ATOM 1414 C CA . VAL B 1 50 ? -6.848 -20.031 -8.164 1 98.75 50 VAL B CA 1
ATOM 1415 C C . VAL B 1 50 ? -7.246 -18.562 -8.078 1 98.75 50 VAL B C 1
ATOM 1417 O O . VAL B 1 50 ? -6.863 -17.75 -8.93 1 98.75 50 VAL B O 1
ATOM 1420 N N . GLU B 1 51 ? -8.031 -18.25 -7.066 1 98.69 51 GLU B N 1
ATOM 1421 C CA . GLU B 1 51 ? -8.5 -16.891 -6.879 1 98.69 51 GLU B CA 1
ATOM 1422 C C . GLU B 1 51 ? -7.621 -16.125 -5.891 1 98.69 51 GLU B C 1
ATOM 1424 O O . GLU B 1 51 ? -7.207 -16.672 -4.871 1 98.69 51 GLU B O 1
ATOM 1429 N N . TYR B 1 52 ? -7.336 -14.867 -6.152 1 98.75 52 TYR B N 1
ATOM 1430 C CA . TYR B 1 52 ? -6.551 -13.953 -5.328 1 98.75 52 TYR B CA 1
ATOM 1431 C C . TYR B 1 52 ? -7.336 -12.68 -5.023 1 98.75 52 TYR B C 1
ATOM 1433 O O . TYR B 1 52 ? -8.406 -12.461 -5.594 1 98.75 52 TYR B O 1
ATOM 1441 N N . LEU B 1 53 ? -6.84 -11.914 -4.176 1 98.62 53 LEU B N 1
ATOM 1442 C CA . LEU B 1 53 ? -7.477 -10.672 -3.756 1 98.62 53 LEU B CA 1
ATOM 1443 C C . LEU B 1 53 ? -7.516 -9.672 -4.902 1 98.62 53 LEU B C 1
ATOM 1445 O O . LEU B 1 53 ? -6.66 -9.703 -5.789 1 98.62 53 LEU B O 1
ATOM 1449 N N . PRO B 1 54 ? -8.531 -8.766 -4.859 1 98.44 54 PRO B N 1
ATOM 1450 C CA . PRO B 1 54 ? -8.508 -7.66 -5.82 1 98.44 54 PRO B CA 1
ATOM 1451 C C . PRO B 1 54 ? -7.438 -6.617 -5.492 1 98.44 54 PRO B C 1
ATOM 1453 O O . PRO B 1 54 ? -6.93 -6.578 -4.367 1 98.44 54 PRO B O 1
ATOM 1456 N N . MET B 1 55 ? -7.062 -5.855 -6.453 1 98.5 55 MET B N 1
ATOM 1457 C CA . MET B 1 55 ? -6.129 -4.746 -6.285 1 98.5 55 MET B CA 1
ATOM 1458 C C . MET B 1 55 ? -6.672 -3.479 -6.938 1 98.5 55 MET B C 1
ATOM 1460 O O . MET B 1 55 ? -7.738 -3.5 -7.555 1 98.5 55 MET B O 1
ATOM 1464 N N . PHE B 1 56 ? -5.988 -2.361 -6.707 1 98.44 56 PHE B N 1
ATOM 1465 C CA . PHE B 1 56 ? -6.391 -1.105 -7.328 1 98.44 56 PHE B CA 1
ATOM 1466 C C . PHE B 1 56 ? -6.648 -1.298 -8.82 1 98.44 56 PHE B C 1
ATOM 1468 O O . PHE B 1 56 ? -5.895 -1.994 -9.5 1 98.44 56 PHE B O 1
ATOM 1475 N N . ARG B 1 57 ? -7.684 -0.625 -9.266 1 97.12 57 ARG B N 1
ATOM 1476 C CA . ARG B 1 57 ? -8.047 -0.772 -10.672 1 97.12 57 ARG B CA 1
ATOM 1477 C C . ARG B 1 57 ? -7.383 0.303 -11.531 1 97.12 57 ARG B C 1
ATOM 1479 O O . ARG B 1 57 ? -7.508 0.296 -12.75 1 97.12 57 ARG B O 1
ATOM 1486 N N . GLN B 1 58 ? -6.859 1.312 -10.875 1 96.31 58 GLN B N 1
ATOM 1487 C CA . GLN B 1 58 ? -6.172 2.396 -11.57 1 96.31 58 GLN B CA 1
ATOM 1488 C C . GLN B 1 58 ? -4.738 2.553 -11.055 1 96.31 58 GLN B C 1
ATOM 1490 O O . GLN B 1 58 ? -4.402 2.062 -9.977 1 96.31 58 GLN B O 1
ATOM 1495 N N . PRO B 1 59 ? -3.852 3.271 -11.82 1 96.06 59 PRO B N 1
ATOM 1496 C CA . PRO B 1 59 ? -2.445 3.418 -11.445 1 96.06 59 PRO B CA 1
ATOM 1497 C C . PRO B 1 59 ? -2.264 4.172 -10.125 1 96.06 59 PRO B C 1
ATOM 1499 O O . PRO B 1 59 ? -3.086 5.027 -9.781 1 96.06 59 PRO B O 1
ATOM 1502 N N . VAL B 1 60 ? -1.263 3.793 -9.414 1 97.12 60 VAL B N 1
ATOM 1503 C CA . VAL B 1 60 ? -0.75 4.555 -8.281 1 97.12 60 VAL B CA 1
ATOM 1504 C C . VAL B 1 60 ? 0.541 5.27 -8.672 1 97.12 60 VAL B C 1
ATOM 1506 O O . VAL B 1 60 ? 1.523 4.625 -9.047 1 97.12 60 VAL B O 1
ATOM 1509 N N . LEU B 1 61 ? 0.525 6.547 -8.609 1 97.25 61 LEU B N 1
ATOM 1510 C CA . LEU B 1 61 ? 1.733 7.316 -8.891 1 97.25 61 LEU B CA 1
ATOM 1511 C C . LEU B 1 61 ? 2.471 7.664 -7.602 1 97.25 61 LEU B C 1
ATOM 1513 O O . LEU B 1 61 ? 1.877 8.219 -6.672 1 97.25 61 LEU B O 1
ATOM 1517 N N . VAL B 1 62 ? 3.742 7.312 -7.559 1 98.56 62 VAL B N 1
ATOM 1518 C CA . VAL B 1 62 ? 4.543 7.578 -6.367 1 98.56 62 VAL B CA 1
ATOM 1519 C C . VAL B 1 62 ? 5.543 8.695 -6.656 1 98.56 62 VAL B C 1
ATOM 1521 O O . VAL B 1 62 ? 6.309 8.617 -7.621 1 98.56 62 VAL B O 1
ATOM 1524 N N . PHE B 1 63 ? 5.523 9.711 -5.801 1 98.69 63 PHE B N 1
ATOM 1525 C CA . PHE B 1 63 ? 6.379 10.891 -5.922 1 98.69 63 PHE B CA 1
ATOM 1526 C C . PHE B 1 63 ? 7.281 11.031 -4.703 1 98.69 63 PHE B C 1
ATOM 1528 O O . PHE B 1 63 ? 7.062 10.375 -3.682 1 98.69 63 PHE B O 1
ATOM 1535 N N . ALA B 1 64 ? 8.289 11.867 -4.879 1 98.5 64 ALA B N 1
ATOM 1536 C CA . ALA B 1 64 ? 9.18 12.25 -3.783 1 98.5 64 ALA B CA 1
ATOM 1537 C C . ALA B 1 64 ? 9.297 13.773 -3.682 1 98.5 64 ALA B C 1
ATOM 1539 O O . ALA B 1 64 ? 9.234 14.477 -4.691 1 98.5 64 ALA B O 1
ATOM 1540 N N . GLY B 1 65 ? 9.406 14.219 -2.496 1 98.12 65 GLY B N 1
ATOM 1541 C CA . GLY B 1 65 ? 9.625 15.633 -2.238 1 98.12 65 GLY B CA 1
ATOM 1542 C C . GLY B 1 65 ? 10.227 15.898 -0.871 1 98.12 65 GLY B C 1
ATOM 1543 O O . GLY B 1 65 ? 10.195 15.039 0.008 1 98.12 65 GLY B O 1
ATOM 1544 N N . GLY B 1 66 ? 10.789 17.094 -0.683 1 98.06 66 GLY B N 1
ATOM 1545 C CA . GLY B 1 66 ? 11.375 17.484 0.588 1 98.06 66 GLY B CA 1
ATOM 1546 C C . GLY B 1 66 ? 10.344 17.922 1.615 1 98.06 66 GLY B C 1
ATOM 1547 O O . GLY B 1 66 ? 9.141 17.922 1.337 1 98.06 66 GLY B O 1
ATOM 1548 N N . LYS B 1 67 ? 10.828 18.25 2.781 1 97.94 67 LYS B N 1
ATOM 1549 C CA . LYS B 1 67 ? 9.992 18.609 3.92 1 97.94 67 LYS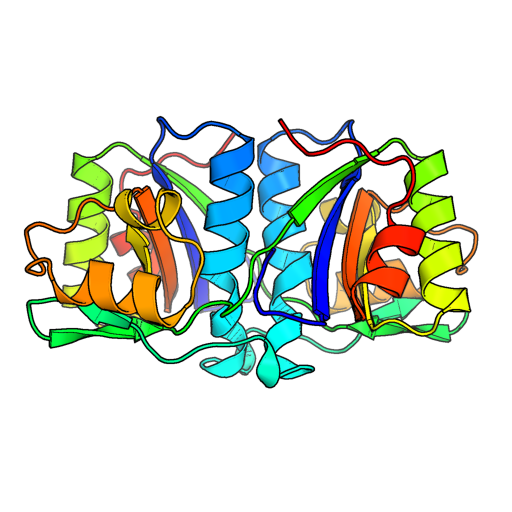 B CA 1
ATOM 1550 C C . LYS B 1 67 ? 9.039 19.75 3.561 1 97.94 67 LYS B C 1
ATOM 1552 O O . LYS B 1 67 ? 7.852 19.703 3.881 1 97.94 67 LYS B O 1
ATOM 1557 N N . GLU B 1 68 ? 9.531 20.797 2.949 1 98.12 68 GLU B N 1
ATOM 1558 C CA . GLU B 1 68 ? 8.711 21.938 2.594 1 98.12 68 GLU B CA 1
ATOM 1559 C C . GLU B 1 68 ? 7.617 21.547 1.603 1 98.12 68 GLU B C 1
ATOM 1561 O O . GLU B 1 68 ? 6.469 21.984 1.733 1 98.12 68 GLU B O 1
ATOM 1566 N N . LEU B 1 69 ? 7.957 20.766 0.625 1 98.38 69 LEU B N 1
ATOM 1567 C CA . LEU B 1 69 ? 6.977 20.312 -0.359 1 98.38 69 LEU B CA 1
ATOM 1568 C C . LEU B 1 69 ? 5.895 19.469 0.3 1 98.38 69 LEU B C 1
ATOM 1570 O O . LEU B 1 69 ? 4.723 19.547 -0.077 1 98.38 69 LEU B O 1
ATOM 1574 N N . MET B 1 70 ? 6.289 18.656 1.254 1 98.38 70 MET B N 1
ATOM 1575 C CA . MET B 1 70 ? 5.312 17.859 1.99 1 98.38 70 MET B CA 1
ATOM 1576 C C . MET B 1 70 ? 4.258 18.75 2.639 1 98.38 70 MET B C 1
ATOM 1578 O O . MET B 1 70 ? 3.062 18.469 2.562 1 98.38 70 MET B O 1
ATOM 1582 N N . ARG B 1 71 ? 4.719 19.766 3.271 1 98.31 71 ARG B N 1
ATOM 1583 C CA . ARG B 1 71 ? 3.812 20.703 3.936 1 98.31 71 ARG B CA 1
ATOM 1584 C C . ARG B 1 71 ? 2.9 21.391 2.926 1 98.31 71 ARG B C 1
ATOM 1586 O O . ARG B 1 71 ? 1.696 21.516 3.154 1 98.31 71 ARG B O 1
ATOM 1593 N N . GLU B 1 72 ? 3.467 21.828 1.846 1 98.62 72 GLU B N 1
ATOM 1594 C CA . GLU B 1 72 ? 2.689 22.484 0.804 1 98.62 72 GLU B CA 1
ATOM 1595 C C . GLU B 1 72 ? 1.628 21.562 0.227 1 98.62 72 GLU B C 1
ATOM 1597 O O . GLU B 1 72 ? 0.478 21.953 0.039 1 98.62 72 GLU B O 1
ATOM 1602 N N . ALA B 1 73 ? 2.033 20.359 -0.091 1 98.88 73 ALA B N 1
ATOM 1603 C CA . ALA B 1 73 ? 1.104 19.375 -0.627 1 98.88 73 ALA B CA 1
ATOM 1604 C C . ALA B 1 73 ? -0.06 19.141 0.332 1 98.88 73 ALA B C 1
ATOM 1606 O O . ALA B 1 73 ? -1.218 19.078 -0.089 1 98.88 73 ALA B O 1
ATOM 1607 N N . HIS B 1 74 ? 0.31 19 1.582 1 98.88 74 HIS B N 1
ATOM 1608 C CA . HIS B 1 74 ? -0.704 18.812 2.615 1 98.88 74 HIS B CA 1
ATOM 1609 C C . 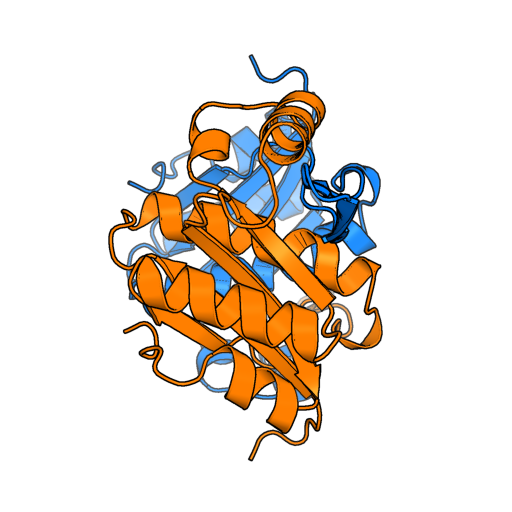HIS B 1 74 ? -1.683 19.984 2.641 1 98.88 74 HIS B C 1
ATOM 1611 O O . HIS B 1 74 ? -2.898 19.781 2.625 1 98.88 74 HIS B O 1
ATOM 1617 N N . THR B 1 75 ? -1.184 21.172 2.658 1 98.62 75 THR B N 1
ATOM 1618 C CA . THR B 1 75 ? -1.998 22.375 2.689 1 98.62 75 THR B CA 1
ATOM 1619 C C . THR B 1 75 ? -2.896 22.469 1.457 1 98.62 75 THR B C 1
ATOM 1621 O O . THR B 1 75 ? -4.082 22.781 1.567 1 98.62 75 THR B O 1
ATOM 1624 N N . ARG B 1 76 ? -2.348 22.172 0.338 1 98.75 76 ARG B N 1
ATOM 1625 C CA . ARG B 1 76 ? -3.117 22.188 -0.902 1 98.75 76 ARG B CA 1
ATOM 1626 C C . ARG B 1 76 ? -4.234 21.156 -0.863 1 98.75 76 ARG B C 1
ATOM 1628 O O . ARG B 1 76 ? -5.352 21.422 -1.312 1 98.75 76 ARG B O 1
ATOM 1635 N N . GLY B 1 77 ? -3.939 19.938 -0.378 1 98.56 77 GLY B N 1
ATOM 1636 C CA . GLY B 1 77 ? -4.957 18.906 -0.246 1 98.56 77 GLY B CA 1
ATOM 1637 C C . GLY B 1 77 ? -6.113 19.328 0.646 1 98.56 77 GLY B C 1
ATOM 1638 O O . GLY B 1 77 ? -7.277 19.094 0.305 1 98.56 77 GLY B O 1
ATOM 1639 N N . LEU B 1 78 ? -5.77 19.922 1.743 1 98.38 78 LEU B N 1
ATOM 1640 C CA . LEU B 1 78 ? -6.797 20.406 2.658 1 98.38 78 LEU B CA 1
ATOM 1641 C C . LEU B 1 78 ? -7.668 21.453 1.987 1 98.38 78 LEU B C 1
ATOM 1643 O O . LEU B 1 78 ? -8.891 21.422 2.096 1 98.38 78 LEU B O 1
ATOM 1647 N N . ALA B 1 79 ? -7.039 22.344 1.288 1 98 79 ALA B N 1
ATOM 1648 C CA . ALA B 1 79 ? -7.746 23.453 0.644 1 98 79 ALA B CA 1
ATOM 1649 C C . ALA B 1 79 ? -8.695 22.938 -0.436 1 98 79 ALA B C 1
ATOM 1651 O O . ALA B 1 79 ? -9.734 23.547 -0.694 1 98 79 ALA B O 1
ATOM 1652 N N . ARG B 1 80 ? -8.391 21.828 -1.038 1 97.06 80 ARG B N 1
ATOM 1653 C CA . ARG B 1 80 ? -9.148 21.297 -2.168 1 97.06 80 ARG B CA 1
ATOM 1654 C C . ARG B 1 80 ? -10.141 20.234 -1.714 1 97.06 80 ARG B C 1
ATOM 1656 O O . ARG B 1 80 ? -10.922 19.719 -2.52 1 97.06 80 ARG B O 1
ATOM 1663 N N . GLY B 1 81 ? -10.047 19.781 -0.518 1 95.88 81 GLY B N 1
ATOM 1664 C CA . GLY B 1 81 ? -10.984 18.812 0.036 1 95.88 81 GLY B CA 1
ATOM 1665 C C . GLY B 1 81 ? -10.789 17.422 -0.513 1 95.88 81 GLY B C 1
ATOM 1666 O O . GLY B 1 81 ? -11.75 16.656 -0.648 1 95.88 81 GLY B O 1
ATOM 1667 N N . VAL B 1 82 ? -9.594 17.062 -0.908 1 96.19 82 VAL B N 1
ATOM 1668 C CA . VAL B 1 82 ? -9.352 15.711 -1.383 1 96.19 82 VAL B CA 1
ATOM 1669 C C . VAL B 1 82 ? -9.133 14.781 -0.192 1 96.19 82 VAL B C 1
ATOM 1671 O O . VAL B 1 82 ? -8.664 15.211 0.862 1 96.19 82 VAL B O 1
ATOM 1674 N N . ARG B 1 83 ? -9.492 13.555 -0.322 1 94.12 83 ARG B N 1
ATOM 1675 C CA . ARG B 1 83 ? -9.242 12.539 0.701 1 94.12 83 ARG B CA 1
ATOM 1676 C C . ARG B 1 83 ? -7.754 12.234 0.821 1 94.12 83 ARG B C 1
ATOM 1678 O O . ARG B 1 83 ? -7.055 12.125 -0.188 1 94.12 83 ARG B O 1
ATOM 1685 N N . MET B 1 84 ? -7.371 12.195 2.127 1 98.5 84 MET B N 1
ATOM 1686 C CA . MET B 1 84 ? -5.934 12.039 2.332 1 98.5 84 MET B CA 1
ATOM 1687 C C . MET B 1 84 ? -5.648 11.078 3.482 1 98.5 84 MET B C 1
ATOM 1689 O O . MET B 1 84 ? -6.371 11.07 4.48 1 98.5 84 MET B O 1
ATOM 1693 N N . SER B 1 85 ? -4.621 10.266 3.34 1 98.88 85 SER B N 1
ATOM 1694 C CA . SER B 1 85 ? -3.926 9.648 4.461 1 98.88 85 SER B CA 1
ATOM 1695 C C . SER B 1 85 ? -2.562 10.289 4.691 1 98.88 85 SER B C 1
ATOM 1697 O O . SER B 1 85 ? -1.938 10.781 3.752 1 98.88 85 SER B O 1
ATOM 1699 N N . ILE B 1 86 ? -2.152 10.273 5.918 1 98.94 86 ILE B N 1
ATOM 1700 C CA . ILE B 1 86 ? -0.876 10.898 6.242 1 98.94 86 ILE B CA 1
ATOM 1701 C C . ILE B 1 86 ? -0.046 9.953 7.113 1 98.94 86 ILE B C 1
ATOM 1703 O O . ILE B 1 86 ? -0.597 9.125 7.84 1 98.94 86 ILE B O 1
ATOM 1707 N N . PHE B 1 87 ? 1.231 10.078 7.039 1 98.88 87 PHE B N 1
ATOM 1708 C CA . PHE B 1 87 ? 2.225 9.398 7.867 1 98.88 87 PHE B CA 1
ATOM 1709 C C . PHE B 1 87 ? 3.252 10.391 8.398 1 98.88 87 PHE B C 1
ATOM 1711 O O . PHE B 1 87 ? 3.896 11.102 7.621 1 98.88 87 PHE B O 1
ATOM 1718 N N . THR B 1 88 ? 3.34 10.5 9.719 1 98.69 88 THR B N 1
ATOM 1719 C CA . THR B 1 88 ? 4.305 11.406 10.336 1 98.69 88 THR B CA 1
ATOM 1720 C C . THR B 1 88 ? 5.531 10.648 10.82 1 98.69 88 THR B C 1
ATOM 1722 O O . THR B 1 88 ? 5.461 9.438 11.07 1 98.69 88 THR B O 1
ATOM 1725 N N . ALA B 1 89 ? 6.629 11.359 10.969 1 98.12 89 ALA B N 1
ATOM 1726 C CA . ALA B 1 89 ? 7.891 10.773 11.414 1 98.12 89 ALA B CA 1
ATOM 1727 C C . ALA B 1 89 ? 7.727 10.07 12.758 1 98.12 89 ALA B C 1
ATOM 1729 O O . ALA B 1 89 ? 8.367 9.055 13.016 1 98.12 89 ALA B O 1
ATOM 1730 N N . ASP B 1 90 ? 6.824 10.547 13.609 1 96.94 90 ASP B N 1
ATOM 1731 C CA . ASP B 1 90 ? 6.602 10.008 14.945 1 96.94 90 ASP B CA 1
ATOM 1732 C C . ASP B 1 90 ? 6.094 8.57 14.883 1 96.94 90 ASP B C 1
ATOM 1734 O O . ASP B 1 90 ? 6.246 7.805 15.836 1 96.94 90 ASP B O 1
ATOM 1738 N N . LEU B 1 91 ? 5.512 8.188 13.789 1 97.56 91 LEU B N 1
ATOM 1739 C CA . LEU B 1 91 ? 4.859 6.891 13.688 1 97.56 91 LEU B CA 1
ATOM 1740 C C . LEU B 1 91 ? 5.891 5.77 13.609 1 97.56 91 LEU B C 1
ATOM 1742 O O . LEU B 1 91 ? 5.582 4.613 13.922 1 97.56 91 LEU B O 1
ATOM 1746 N N . PHE B 1 92 ? 7.109 6.117 13.242 1 95.75 92 PHE B N 1
ATOM 1747 C CA . PHE B 1 92 ? 8.164 5.105 13.227 1 95.75 92 PHE B CA 1
ATOM 1748 C C . PHE B 1 92 ? 8.5 4.652 14.641 1 95.75 92 PHE B C 1
ATOM 1750 O O . PHE B 1 92 ? 9.07 3.576 14.828 1 95.75 92 PHE B O 1
ATOM 1757 N N . ALA B 1 93 ? 8.164 5.461 15.586 1 93.38 93 ALA B N 1
ATOM 1758 C CA . ALA B 1 93 ? 8.547 5.191 16.969 1 93.38 93 ALA B CA 1
ATOM 1759 C C . ALA B 1 93 ? 7.41 4.52 17.734 1 93.38 93 ALA B C 1
ATOM 1761 O O . ALA B 1 93 ? 7.543 4.223 18.922 1 93.38 93 ALA B O 1
ATOM 1762 N N . THR B 1 94 ? 6.301 4.344 17 1 87.69 94 THR B N 1
ATOM 1763 C CA . THR B 1 94 ? 5.152 3.697 17.625 1 87.69 94 THR B CA 1
ATOM 1764 C C . THR B 1 94 ? 4.82 2.385 16.922 1 87.69 94 THR B C 1
ATOM 1766 O O . THR B 1 94 ? 5.355 2.1 15.844 1 87.69 94 THR B O 1
ATOM 1769 N N . GLY B 1 95 ? 4.113 1.559 17.594 1 78 95 GLY B N 1
ATOM 1770 C CA . GLY B 1 95 ? 3.877 0.258 16.984 1 78 95 GLY B CA 1
ATOM 1771 C C . GLY B 1 95 ? 2.418 -0.159 17.016 1 78 95 GLY B C 1
ATOM 1772 O O . GLY B 1 95 ? 2.049 -1.189 16.453 1 78 95 GLY B O 1
ATOM 1773 N N . HIS B 1 96 ? 1.618 0.612 17.734 1 87.69 96 HIS B N 1
ATOM 1774 C CA . HIS B 1 96 ? 0.21 0.248 17.859 1 87.69 96 HIS B CA 1
ATOM 1775 C C . HIS B 1 96 ? -0.689 1.341 17.281 1 87.69 96 HIS B C 1
ATOM 1777 O O . HIS B 1 96 ? -0.338 2.521 17.328 1 87.69 96 HIS B O 1
ATOM 1783 N N . ASP B 1 97 ? -1.791 0.851 16.828 1 93.94 97 ASP B N 1
ATOM 1784 C CA . ASP B 1 97 ? -2.748 1.722 16.156 1 93.94 97 ASP B CA 1
ATOM 1785 C C . ASP B 1 97 ? -3.145 2.896 17.047 1 93.94 97 ASP B C 1
ATOM 1787 O O . ASP B 1 97 ? -3.064 4.055 16.625 1 93.94 97 ASP B O 1
ATOM 1791 N N . ALA B 1 98 ? -3.537 2.615 18.281 1 95.44 98 ALA B N 1
ATOM 1792 C CA . ALA B 1 98 ? -3.971 3.666 19.203 1 95.44 98 ALA B CA 1
ATOM 1793 C C . ALA B 1 98 ? -2.84 4.652 19.469 1 95.44 98 ALA B C 1
ATOM 1795 O O . ALA B 1 98 ? -3.068 5.859 19.562 1 95.44 98 ALA B O 1
ATOM 1796 N N . ALA B 1 99 ? -1.645 4.125 19.625 1 96.62 99 ALA B N 1
ATOM 1797 C CA . ALA B 1 99 ? -0.491 4.988 19.859 1 96.62 99 ALA B CA 1
ATOM 1798 C C . ALA B 1 99 ? -0.193 5.859 18.641 1 96.62 99 ALA B C 1
ATOM 1800 O O . ALA B 1 99 ? 0.172 7.027 18.781 1 96.62 99 ALA B O 1
ATOM 1801 N N . ASN B 1 100 ? -0.281 5.285 17.438 1 97.88 100 ASN B N 1
ATOM 1802 C CA . ASN B 1 100 ? -0.109 6.059 16.203 1 97.88 100 ASN B CA 1
ATOM 1803 C C . ASN B 1 100 ? -1.098 7.219 16.141 1 97.88 100 ASN B C 1
ATOM 1805 O O . ASN B 1 100 ? -0.705 8.359 15.883 1 97.88 100 ASN B O 1
ATOM 1809 N N . ARG B 1 101 ? -2.346 6.934 16.375 1 98.44 101 ARG B N 1
ATOM 1810 C CA . ARG B 1 101 ? -3.387 7.953 16.312 1 98.44 101 ARG B CA 1
ATOM 1811 C C . ARG B 1 101 ? -3.189 9.016 17.375 1 98.44 101 ARG B C 1
ATOM 1813 O O . ARG B 1 101 ? -3.424 10.203 17.141 1 98.44 101 ARG B O 1
ATOM 1820 N N . ALA B 1 102 ? -2.752 8.594 18.547 1 98.31 102 ALA B N 1
ATOM 1821 C CA . ALA B 1 102 ? -2.482 9.547 19.625 1 98.31 102 ALA B CA 1
ATOM 1822 C C . ALA B 1 102 ? -1.34 10.484 19.25 1 98.31 102 ALA B C 1
ATOM 1824 O O . ALA B 1 102 ? -1.378 11.68 19.562 1 98.31 102 ALA B O 1
ATOM 1825 N N . ALA B 1 103 ? -0.326 9.914 18.656 1 98.44 103 ALA B N 1
ATOM 1826 C CA . ALA B 1 103 ? 0.807 10.727 18.219 1 98.44 103 ALA B CA 1
ATOM 1827 C C . ALA B 1 103 ? 0.365 11.805 17.234 1 98.44 103 ALA B C 1
ATOM 1829 O O . ALA B 1 103 ? 0.767 12.961 17.359 1 98.44 103 ALA B O 1
ATOM 1830 N N . VAL B 1 104 ? -0.45 11.477 16.281 1 98.69 104 VAL B N 1
ATOM 1831 C CA . VAL B 1 104 ? -0.944 12.43 15.305 1 98.69 104 VAL B CA 1
ATOM 1832 C C . VAL B 1 104 ? -1.856 13.445 15.984 1 98.69 104 VAL B C 1
ATOM 1834 O O . VAL B 1 104 ? -1.781 14.648 15.695 1 98.69 104 VAL B O 1
ATOM 1837 N N . ARG B 1 105 ? -2.699 13.016 16.891 1 98.75 105 ARG B N 1
ATOM 1838 C CA . ARG B 1 105 ? -3.658 13.852 17.609 1 98.75 105 ARG B CA 1
ATOM 1839 C C . ARG B 1 105 ? -2.945 14.922 18.422 1 98.75 105 ARG B C 1
ATOM 1841 O O . ARG B 1 105 ? -3.482 16.016 18.625 1 98.75 105 ARG B O 1
ATOM 1848 N N . SER B 1 106 ? -1.783 14.656 18.828 1 98.56 106 SER B N 1
ATOM 1849 C CA . SER B 1 106 ? -1.066 15.516 19.766 1 98.56 106 SER B CA 1
ATOM 1850 C C . SER B 1 106 ? -0.394 16.672 19.047 1 98.56 106 SER B C 1
ATOM 1852 O O . SER B 1 106 ? 0.164 17.578 19.688 1 98.56 106 SER B O 1
ATOM 1854 N N . VAL B 1 107 ? -0.4 16.75 17.766 1 98.81 107 VAL B N 1
ATOM 1855 C CA . VAL B 1 107 ? 0.358 17.734 17 1 98.81 107 VAL B CA 1
ATOM 1856 C C . VAL B 1 107 ? -0.6 18.625 16.203 1 98.81 107 VAL B C 1
ATOM 1858 O O . VAL B 1 107 ? -1.429 18.125 15.438 1 98.81 107 VAL B O 1
ATOM 1861 N N . PRO B 1 108 ? -0.491 19.953 16.375 1 98.81 108 PRO B N 1
ATOM 1862 C CA . PRO B 1 108 ? -1.312 20.859 15.57 1 98.81 108 PRO B CA 1
ATOM 1863 C C . PRO B 1 108 ? -1.11 20.656 14.07 1 98.81 108 PRO B C 1
ATOM 1865 O O . PRO B 1 108 ? 0.001 20.359 13.625 1 98.81 108 PRO B O 1
ATOM 1868 N N . THR B 1 109 ? -2.107 20.938 13.305 1 98.69 109 THR B N 1
ATOM 1869 C CA . THR B 1 109 ? -2.119 20.703 11.867 1 98.69 109 THR B CA 1
ATOM 1870 C C . THR B 1 109 ? -0.875 21.281 11.203 1 98.69 109 THR B C 1
ATOM 1872 O O . THR B 1 109 ? -0.191 20.609 10.438 1 98.69 109 THR B O 1
ATOM 1875 N N . ALA B 1 110 ? -0.523 22.484 11.57 1 97.69 110 ALA B N 1
ATOM 1876 C CA . ALA B 1 110 ? 0.545 23.234 10.914 1 97.69 110 ALA B CA 1
ATOM 1877 C C . ALA B 1 110 ? 1.917 22.703 11.32 1 97.69 110 ALA B C 1
ATOM 1879 O O . ALA B 1 110 ? 2.93 23.047 10.711 1 97.69 110 ALA B O 1
ATOM 1880 N N . GLU B 1 111 ? 1.948 21.812 12.297 1 98.38 111 GLU B N 1
ATOM 1881 C CA . GLU B 1 111 ? 3.223 21.391 12.867 1 98.38 111 GLU B CA 1
ATOM 1882 C C . GLU B 1 111 ? 3.48 19.906 12.578 1 98.38 111 GLU B C 1
ATOM 1884 O O . GLU B 1 111 ? 4.477 19.344 13.039 1 98.38 111 GLU B O 1
ATOM 1889 N N . LEU B 1 112 ? 2.611 19.297 11.859 1 98.75 112 LEU B N 1
ATOM 1890 C CA . LEU B 1 112 ? 2.799 17.891 11.523 1 98.75 112 LEU B CA 1
ATOM 1891 C C . LEU B 1 112 ? 4.125 17.688 10.797 1 98.75 112 LEU B C 1
ATOM 1893 O O . LEU B 1 112 ? 4.434 18.391 9.844 1 98.75 112 LEU B O 1
ATOM 1897 N N . ASN B 1 113 ? 4.93 16.766 11.281 1 98.62 113 ASN B N 1
ATOM 1898 C CA . ASN B 1 113 ? 6.16 16.359 10.617 1 98.62 113 ASN B CA 1
ATOM 1899 C C . ASN B 1 113 ? 5.906 15.219 9.633 1 98.62 113 ASN B C 1
ATOM 1901 O O . ASN B 1 113 ? 6.258 14.062 9.906 1 98.62 113 ASN B O 1
ATOM 1905 N N . LEU B 1 114 ? 5.406 15.555 8.461 1 98.88 114 LEU B N 1
ATOM 1906 C CA . LEU B 1 114 ? 4.953 14.594 7.461 1 98.88 114 LEU B CA 1
ATOM 1907 C C . LEU B 1 114 ? 6.137 13.938 6.762 1 98.88 114 LEU B C 1
ATOM 1909 O O . LEU B 1 114 ? 7.07 14.625 6.332 1 98.88 114 LEU B O 1
ATOM 1913 N N . VAL B 1 115 ? 6.055 12.609 6.637 1 98.81 115 VAL B N 1
ATOM 1914 C CA . VAL B 1 115 ? 7.039 11.914 5.816 1 98.81 115 VAL B CA 1
ATOM 1915 C C . VAL B 1 115 ? 6.344 11.234 4.641 1 98.81 115 VAL B C 1
ATOM 1917 O O . VAL B 1 115 ? 7.004 10.711 3.74 1 98.81 115 VAL B O 1
ATOM 1920 N N . GLY B 1 116 ? 5.059 11.195 4.68 1 98.88 116 GLY B N 1
ATOM 1921 C CA . GLY B 1 116 ? 4.277 10.664 3.572 1 98.88 116 GLY B CA 1
ATOM 1922 C C . GLY B 1 116 ? 2.83 11.117 3.59 1 98.88 116 GLY B C 1
ATOM 1923 O O . GLY B 1 116 ? 2.258 11.344 4.656 1 98.88 116 GLY B O 1
ATOM 1924 N N . LEU B 1 117 ? 2.205 11.211 2.504 1 98.88 117 LEU B N 1
ATOM 1925 C CA . LEU B 1 117 ? 0.762 11.359 2.348 1 98.88 117 LEU B CA 1
ATOM 1926 C C . LEU B 1 117 ? 0.287 10.734 1.041 1 98.88 117 LEU B C 1
ATOM 1928 O O . LEU B 1 117 ? 1.072 10.57 0.105 1 98.88 117 LEU B O 1
ATOM 1932 N N . ALA B 1 118 ? -0.92 10.242 1.02 1 98.94 118 ALA B N 1
ATOM 1933 C CA . ALA B 1 118 ? -1.589 9.766 -0.187 1 98.94 118 ALA B CA 1
ATOM 1934 C C . ALA B 1 118 ? -2.902 10.508 -0.419 1 98.94 118 ALA B C 1
ATOM 1936 O O . ALA B 1 118 ? -3.613 10.836 0.533 1 98.94 118 ALA B O 1
ATOM 1937 N N . VAL B 1 119 ? -3.146 10.758 -1.686 1 98.75 119 VAL B N 1
ATOM 1938 C CA . VAL B 1 119 ? -4.367 11.469 -2.049 1 98.75 119 VAL B CA 1
ATOM 1939 C C . VAL B 1 119 ? -5.078 10.727 -3.18 1 98.75 119 VAL B C 1
ATOM 1941 O O . VAL B 1 119 ? -4.438 10.062 -3.994 1 98.75 119 VAL B O 1
ATOM 1944 N N . TYR B 1 120 ? -6.289 10.852 -3.184 1 98.62 120 TYR B N 1
ATOM 1945 C CA . TYR B 1 120 ? -7.184 10.383 -4.234 1 98.62 120 TYR B CA 1
ATOM 1946 C C . TYR B 1 120 ? -8.242 11.438 -4.559 1 98.62 120 TYR B C 1
ATOM 1948 O O . TYR B 1 120 ? -8.781 12.078 -3.658 1 98.62 120 TYR B O 1
ATOM 1956 N N . GLY B 1 121 ? -8.508 11.633 -5.805 1 97.88 121 GLY B N 1
ATOM 1957 C CA . GLY B 1 121 ? -9.516 12.57 -6.27 1 97.88 121 GLY B CA 1
ATOM 1958 C C . GLY B 1 121 ? -9.43 12.852 -7.758 1 97.88 121 GLY B C 1
ATOM 1959 O O . GLY B 1 121 ? -8.766 12.125 -8.492 1 97.88 121 GLY B O 1
ATOM 1960 N N . PRO B 1 122 ? -10.219 13.875 -8.164 1 97.44 122 PRO B N 1
ATOM 1961 C CA . PRO B 1 122 ? -10.102 14.289 -9.562 1 97.44 122 PRO B CA 1
ATOM 1962 C C . PRO B 1 122 ? -8.656 14.57 -9.977 1 97.44 122 PRO B C 1
ATOM 1964 O O . PRO B 1 122 ? -7.891 15.141 -9.203 1 97.44 122 PRO B O 1
ATOM 1967 N N . ARG B 1 123 ? -8.312 14.18 -11.227 1 97.25 123 ARG B N 1
ATOM 1968 C CA . ARG B 1 123 ? -6.941 14.25 -11.719 1 97.25 123 ARG B CA 1
ATOM 1969 C C . ARG B 1 123 ? -6.363 15.648 -11.523 1 97.25 123 ARG B C 1
ATOM 1971 O O . ARG B 1 123 ? -5.25 15.805 -11.016 1 97.25 123 ARG B O 1
ATOM 1978 N N . ASN B 1 124 ? -7.09 16.641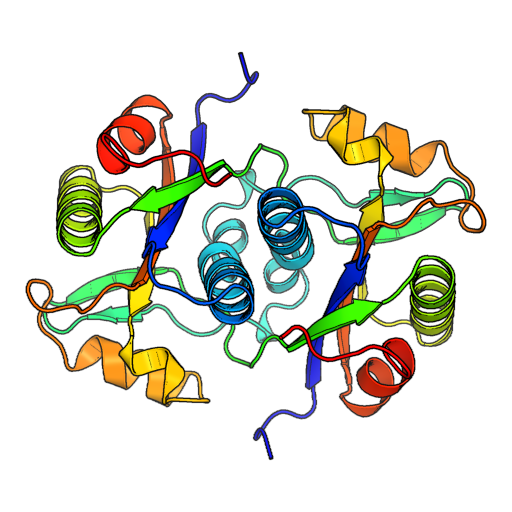 -11.883 1 97.44 124 ASN B N 1
ATOM 1979 C CA . ASN B 1 124 ? -6.598 18.016 -11.797 1 97.44 124 ASN B CA 1
ATOM 1980 C C . ASN B 1 124 ? -6.289 18.406 -10.352 1 97.44 124 ASN B C 1
ATOM 1982 O O . ASN B 1 124 ? -5.277 19.047 -10.086 1 97.44 124 ASN B O 1
ATOM 1986 N N . ALA B 1 125 ? -7.152 18.047 -9.484 1 98.19 125 ALA B N 1
ATOM 1987 C CA . ALA B 1 125 ? -6.949 18.359 -8.07 1 98.19 125 ALA B CA 1
ATOM 1988 C C . ALA B 1 125 ? -5.711 17.656 -7.52 1 98.19 125 ALA B C 1
ATOM 1990 O O . ALA B 1 125 ? -4.895 18.281 -6.832 1 98.19 125 ALA B O 1
ATOM 1991 N N . VAL B 1 126 ? -5.555 16.391 -7.832 1 98.56 126 VAL B N 1
ATOM 1992 C CA . VAL B 1 126 ? -4.414 15.625 -7.344 1 98.56 126 VAL B CA 1
ATOM 1993 C C . VAL B 1 126 ? -3.123 16.188 -7.941 1 98.56 126 VAL B C 1
ATOM 1995 O O . VAL B 1 126 ? -2.121 16.328 -7.238 1 98.56 126 VAL B O 1
ATOM 1998 N N . ASP B 1 127 ? -3.158 16.562 -9.234 1 98.06 127 ASP B N 1
ATOM 1999 C CA . ASP B 1 127 ? -1.986 17.141 -9.883 1 98.06 127 ASP B CA 1
ATOM 2000 C C . ASP B 1 127 ? -1.548 18.422 -9.18 1 98.06 127 ASP B C 1
ATOM 2002 O O . ASP B 1 127 ? -0.352 18.672 -9.016 1 98.06 127 ASP B O 1
ATOM 2006 N N . LYS B 1 128 ? -2.488 19.156 -8.766 1 98.5 128 LYS B N 1
ATOM 2007 C CA . LYS B 1 128 ? -2.186 20.406 -8.062 1 98.5 128 LYS B CA 1
ATOM 2008 C C . LYS B 1 128 ? -1.59 20.125 -6.688 1 98.5 128 LYS B C 1
ATOM 2010 O O . LYS B 1 128 ? -0.701 20.844 -6.23 1 98.5 128 LYS B O 1
ATOM 2015 N N . VAL B 1 129 ? -2.086 19.156 -6.031 1 98.75 129 VAL B N 1
ATOM 2016 C CA . VAL B 1 129 ? -1.619 18.812 -4.695 1 98.75 129 VAL B CA 1
ATOM 2017 C C . VAL B 1 129 ? -0.146 18.406 -4.75 1 98.75 129 VAL B C 1
ATOM 2019 O O . VAL B 1 129 ? 0.658 18.875 -3.936 1 98.75 129 VAL B O 1
ATOM 2022 N N . VAL B 1 130 ? 0.261 17.641 -5.773 1 98.62 130 VAL B N 1
ATOM 2023 C CA . VAL B 1 130 ? 1.611 17.094 -5.777 1 98.62 130 VAL B CA 1
ATOM 2024 C C . VAL B 1 130 ? 2.508 17.922 -6.695 1 98.62 130 VAL B C 1
ATOM 2026 O O . VAL B 1 130 ? 3.592 17.469 -7.082 1 98.62 130 VAL B O 1
ATOM 2029 N N . LYS B 1 131 ? 1.998 19.047 -7.055 1 98.31 131 LYS B N 1
ATOM 2030 C CA . LYS B 1 131 ? 2.777 19.922 -7.938 1 98.31 131 LYS B CA 1
ATOM 2031 C C . LYS B 1 131 ? 4.168 20.172 -7.367 1 98.31 131 LYS B C 1
ATOM 2033 O O . LYS B 1 131 ? 4.305 20.531 -6.191 1 98.31 131 LYS B O 1
ATOM 2038 N N . GLY B 1 132 ? 5.207 20.016 -8.195 1 98 132 GLY B N 1
ATOM 2039 C CA . GLY B 1 132 ? 6.574 20.266 -7.777 1 98 132 GLY B CA 1
ATOM 2040 C C . GLY B 1 132 ? 7.301 19.031 -7.297 1 98 132 GLY B C 1
ATOM 2041 O O . GLY B 1 132 ? 8.523 19.047 -7.125 1 98 132 GLY B O 1
ATOM 2042 N N . ALA B 1 133 ? 6.574 17.953 -7.039 1 97.94 133 ALA B N 1
ATOM 2043 C CA . ALA B 1 133 ? 7.188 16.703 -6.621 1 97.94 133 ALA B CA 1
ATOM 2044 C C . ALA B 1 133 ? 7.855 16 -7.801 1 97.94 133 ALA B C 1
ATOM 2046 O O . ALA B 1 133 ? 7.473 16.203 -8.953 1 97.94 133 ALA B O 1
ATOM 2047 N N . SER B 1 134 ? 8.82 15.164 -7.512 1 96.44 134 SER B N 1
ATOM 2048 C CA . SER B 1 134 ? 9.484 14.336 -8.516 1 96.44 134 SER B CA 1
ATOM 2049 C C . SER B 1 134 ? 8.93 12.922 -8.516 1 96.44 134 SER B C 1
ATOM 2051 O O . SER B 1 134 ? 8.672 12.344 -7.461 1 96.44 134 SER B O 1
ATOM 2053 N N . MET B 1 135 ? 8.734 12.43 -9.727 1 90.38 135 MET B N 1
ATOM 2054 C CA . MET B 1 135 ? 8.352 11.023 -9.805 1 90.38 135 MET B CA 1
ATOM 2055 C C . MET B 1 135 ? 9.406 10.125 -9.172 1 90.38 135 MET B C 1
ATOM 2057 O O . MET B 1 135 ? 10.609 10.344 -9.359 1 90.38 135 MET B O 1
ATOM 2061 N N . HIS B 1 136 ? 8.906 9.25 -8.43 1 85.81 136 HIS B N 1
ATOM 2062 C CA . HIS B 1 136 ? 9.852 8.391 -7.73 1 85.81 136 HIS B CA 1
ATOM 2063 C C . HIS B 1 136 ? 10.57 7.457 -8.703 1 85.81 136 HIS B C 1
ATOM 2065 O O . HIS B 1 136 ? 9.938 6.805 -9.531 1 85.81 136 HIS B O 1
ATOM 2071 N N . GLY B 1 137 ? 11.906 7.594 -8.852 1 71 137 GLY B N 1
ATOM 2072 C CA . GLY B 1 137 ? 12.766 6.836 -9.742 1 71 137 GLY B CA 1
ATOM 2073 C C . GLY B 1 137 ? 13.445 5.66 -9.062 1 71 137 GLY B C 1
ATOM 2074 O O . GLY B 1 137 ? 13.477 5.582 -7.832 1 71 137 GLY B O 1
#

Nearest PDB structures (foldseek):
  2gax-assembly1_A  TM=9.742E-01  e=3.806E-18  Agrobacterium fabrum str. C58
  1vgl-assembly2_C  TM=2.917E-01  e=1.827E+00  Thermosynechococcus vestitus BP-1
  4xgu-assembly1_E  TM=3.549E-01  e=4.238E+00  Caenorhabditis elegans
  6ewr-assembly1_A  TM=2.178E-01  e=4.823E+00  Streptococcus pneumoniae TIGR4
  2gax-assembly1_A  TM=9.741E-01  e=1.919E-18  Agrobacterium fabrum str. C58

Radius of gyration: 17.69 Å; Cα contacts (8 Å, |Δi|>4): 592; chains: 2; bounding box: 31×48×42 Å